Protein AF-A0A9N9H7X8-F1 (afdb_monomer)

Secondary structure (DSSP, 8-state):
------------------------PPPHHHHHHHHHS-HHHHHHHHHHHHHTS----HHHHHHHHHHHHHHHHHHHHHHHHHTEEEEEEEEE-BSGGGGTHHHHHHHHHHHHHHHHHH-TTSEEEEEEEEE-BGGGGGGSEEEEEEES-HHHHHHHHHH---B--SS--B-HHHHHHHHHHTS---SSEEEEEE-

Mean predicted aligned error: 14.36 Å

Radius of gyration: 27.57 Å; Cα contacts (8 Å, |Δi|>4): 216; chains: 1; bounding box: 68×61×71 Å

Sequence (195 aa):
MSKDSDIETKTSVSTNSSTTFTAVSLPSSLESELAKLDFDERLNRYVKELGESYPSDTVSNTKATTLRKNAIDAVLSNIKQSMMIDLCFVLDCTGSMKSHIAAAKDSILQVAKHIQQTNPGFNTQFGFCGYRDFCNGDQRLQLFDFSNSYKKFTEYVSAVQSISNKDGAEDVFGGLNAAVNEMSWRNGTRIILHI

Organism: NCBI:txid144538

pLDDT: mean 76.24, std 23.93, range [26.47, 98.69]

InterPro domains:
  IPR002035 von Willebrand factor, type A [PF00092] (86-187)
  IPR036465 von Willebrand factor A-like domain superfamily [G3DSA:3.40.50.410] (82-195)
  IPR036465 von Willebrand factor A-like domain superfamily [SSF53300] (83-190)
  IPR052969 Threonine-specific kinase-like protein [PTHR47763] (60-195)

Foldseek 3Di:
DDDDDDDDDDDDDDDPDDDDDDDPDFDVVVVVVVVVPPVVVVVVVVVVVVVVDDDDDPVVVVVVVVVVVVVVVVVVVQVLQQLAEEEEEEEEQAPVCQVPLVVVLVVVLVVVVCCVVVCVRGNYWYWYWYAFFPVPVPNRIDIDATDSPSVVVNVVSNPRHRDYDPDGDTPSVVRVCCVPPVHDDDRYHYYYDYD

Solvent-accessible surface area (backbone atoms only — not comparable to full-atom values): 11540 Å² total; per-residue (Å²): 135,84,89,82,93,88,87,84,80,93,79,89,80,87,78,87,78,82,80,80,77,78,80,78,76,72,37,70,70,56,48,51,52,57,62,66,45,53,56,64,60,54,47,48,47,52,52,50,70,56,56,81,77,66,81,97,53,82,70,62,50,57,56,54,50,50,53,51,50,52,52,50,53,51,53,52,50,52,52,57,32,60,34,28,34,41,42,32,41,35,34,65,28,28,41,85,35,54,88,46,46,65,60,51,47,52,49,53,51,51,50,54,50,48,50,57,68,76,38,75,66,43,57,53,24,44,28,38,25,33,18,20,29,70,86,45,63,85,68,19,56,45,79,42,65,63,36,70,47,64,65,62,50,52,58,52,55,69,71,64,69,52,50,70,73,77,98,61,64,67,29,62,66,59,29,53,49,42,57,68,72,71,40,78,76,74,86,47,39,78,46,79,48,81,86

Nearest PDB structures (foldseek):
  3ze2-assembly2_D  TM=8.440E-01  e=5.502E-04  Homo sapiens
  1tye-assembly2_D  TM=8.201E-01  e=7.104E-04  Homo sapiens
  7nxd-assembly1_B  TM=7.375E-01  e=1.434E-03  Homo sapiens
  6m3y-assembly1_A  TM=6.430E-01  e=6.664E-04  Lacticaseibacillus rhamnosus
  6ylh-assembly1_v  TM=3.373E-01  e=1.250E+00  Saccharomyces cerevisiae

Structure (mmCIF, N/CA/C/O backbone):
data_AF-A0A9N9H7X8-F1
#
_entry.id   AF-A0A9N9H7X8-F1
#
loop_
_atom_site.group_PDB
_atom_site.id
_atom_site.type_symbol
_atom_site.label_atom_id
_atom_site.label_alt_id
_atom_site.label_comp_id
_atom_site.label_asym_id
_atom_site.label_entity_id
_atom_site.label_seq_id
_atom_site.pdbx_PDB_ins_code
_atom_site.Cartn_x
_atom_site.Cartn_y
_atom_site.Cartn_z
_atom_site.occupancy
_atom_site.B_iso_or_equiv
_atom_site.auth_seq_id
_atom_site.auth_comp_id
_atom_site.auth_asym_id
_atom_site.auth_atom_id
_atom_site.pdbx_PDB_model_num
ATOM 1 N N . MET A 1 1 ? 38.429 46.418 43.952 1.00 36.81 1 MET A N 1
ATOM 2 C CA . MET A 1 1 ? 37.442 47.512 43.859 1.00 36.81 1 MET A CA 1
ATOM 3 C C . MET A 1 1 ? 36.338 47.060 42.918 1.00 36.81 1 MET A C 1
ATOM 5 O O . MET A 1 1 ? 36.652 46.822 41.766 1.00 36.81 1 MET A O 1
ATOM 9 N N . SER A 1 2 ? 35.136 46.896 43.492 1.00 35.78 2 SER A N 1
ATOM 10 C CA . SER A 1 2 ? 33.766 46.951 42.927 1.00 35.78 2 SER A CA 1
ATOM 11 C C . SER A 1 2 ? 33.417 46.105 41.685 1.00 35.78 2 SER A C 1
ATOM 13 O O . SER A 1 2 ? 34.031 46.299 40.647 1.00 35.78 2 SER A O 1
ATOM 15 N N . LYS A 1 3 ? 32.550 45.076 41.813 1.00 31.58 3 LYS A N 1
ATOM 16 C CA . LYS A 1 3 ? 31.044 45.052 41.789 1.00 31.58 3 LYS A CA 1
ATOM 17 C C . LYS A 1 3 ? 30.580 44.720 40.351 1.00 31.58 3 LYS A C 1
ATOM 19 O O . LYS A 1 3 ? 31.226 45.204 39.436 1.00 31.58 3 LYS A O 1
ATOM 24 N N . ASP A 1 4 ? 29.633 43.837 40.027 1.00 34.81 4 ASP A N 1
ATOM 25 C CA . ASP A 1 4 ? 28.359 43.347 40.600 1.00 34.81 4 ASP A CA 1
ATOM 26 C C . ASP A 1 4 ? 28.215 41.837 40.224 1.00 34.81 4 ASP A C 1
ATOM 28 O O . ASP A 1 4 ? 28.774 41.423 39.214 1.00 34.81 4 ASP A O 1
ATOM 32 N N . SER A 1 5 ? 27.740 40.861 41.013 1.00 33.66 5 SER A N 1
ATOM 33 C CA . SER A 1 5 ? 26.424 40.568 41.619 1.00 33.66 5 SER A CA 1
ATOM 34 C C . SER A 1 5 ? 25.227 40.571 40.662 1.00 33.66 5 SER A C 1
ATOM 36 O O . SER A 1 5 ? 24.549 41.585 40.573 1.00 33.66 5 SER A O 1
ATOM 38 N N . ASP A 1 6 ? 24.904 39.405 40.087 1.00 33.47 6 ASP A N 1
ATOM 39 C CA . ASP A 1 6 ? 23.564 39.108 39.570 1.00 33.47 6 ASP A CA 1
ATOM 40 C C . ASP A 1 6 ? 23.000 37.834 40.215 1.00 33.47 6 ASP A C 1
ATOM 42 O O . ASP A 1 6 ? 23.579 36.746 40.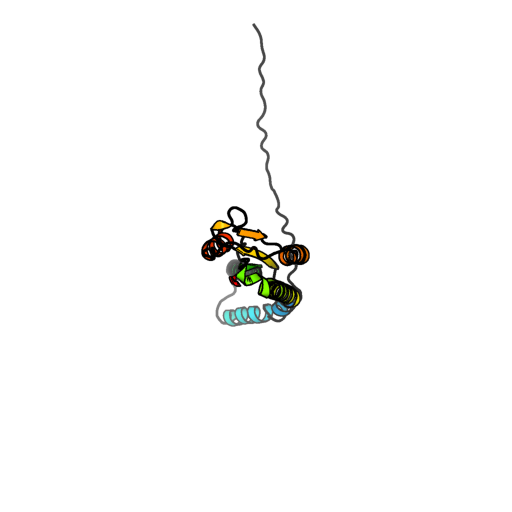184 1.00 33.47 6 ASP A O 1
ATOM 46 N N . ILE A 1 7 ? 21.861 38.049 40.867 1.00 33.22 7 ILE A N 1
ATOM 47 C CA . ILE A 1 7 ? 20.958 37.099 41.504 1.00 33.22 7 ILE A CA 1
ATOM 48 C C . ILE A 1 7 ? 19.779 36.970 40.543 1.00 33.22 7 ILE A C 1
ATOM 50 O O . ILE A 1 7 ? 19.084 37.959 40.339 1.00 33.22 7 ILE A O 1
ATOM 54 N N . GLU A 1 8 ? 19.490 35.776 40.023 1.00 30.72 8 GLU A N 1
ATOM 55 C CA . GLU A 1 8 ? 18.217 35.523 39.334 1.00 30.72 8 GLU A CA 1
ATOM 56 C C . GLU A 1 8 ? 17.564 34.205 39.789 1.00 30.72 8 GLU A C 1
ATOM 58 O O . GLU A 1 8 ? 17.876 33.095 39.369 1.00 30.72 8 GLU A O 1
ATOM 63 N N . THR A 1 9 ? 16.689 34.386 40.777 1.00 29.56 9 THR A N 1
ATOM 64 C CA . THR A 1 9 ? 15.311 33.882 40.889 1.00 29.56 9 THR A CA 1
ATOM 65 C C . THR A 1 9 ? 14.936 32.513 40.297 1.00 29.56 9 THR A C 1
ATOM 67 O O . THR A 1 9 ? 14.677 32.344 39.108 1.00 29.56 9 THR A O 1
ATOM 70 N N . LYS A 1 10 ? 14.702 31.561 41.216 1.00 30.34 10 LYS A N 1
ATOM 71 C CA . LYS A 1 10 ? 13.810 30.403 41.042 1.00 30.34 10 LYS A CA 1
ATOM 72 C C . LYS A 1 10 ? 12.438 30.854 40.529 1.00 30.34 10 LYS A C 1
ATOM 74 O O . LYS A 1 10 ? 11.744 31.583 41.232 1.00 30.34 10 LYS A O 1
ATOM 79 N N . THR A 1 11 ? 12.009 30.314 39.391 1.00 27.88 11 THR A N 1
ATOM 80 C CA . THR A 1 11 ? 10.602 30.346 38.967 1.00 27.88 11 THR A CA 1
ATOM 81 C C . THR A 1 11 ? 10.104 28.914 38.803 1.00 27.88 11 THR A C 1
ATOM 83 O O . THR A 1 11 ? 10.5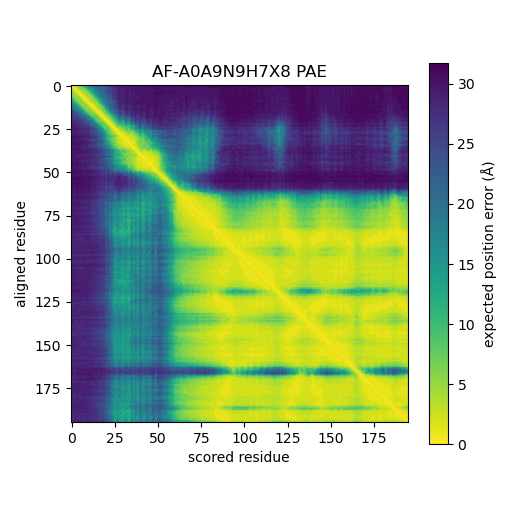15 28.187 37.903 1.00 27.88 11 THR A O 1
ATOM 86 N N . SER A 1 12 ? 9.246 28.491 39.728 1.00 28.55 12 SER A N 1
ATOM 87 C CA . SER A 1 12 ? 8.454 27.269 39.660 1.00 28.55 12 SER A CA 1
ATOM 88 C C . SER A 1 12 ? 7.306 27.463 38.670 1.00 28.55 12 SER A C 1
ATOM 90 O O . SER A 1 12 ? 6.411 28.270 38.907 1.00 28.55 12 SER A O 1
ATOM 92 N N . VAL A 1 13 ? 7.301 26.700 37.575 1.00 28.61 13 VAL A N 1
ATOM 93 C CA . VAL A 1 13 ? 6.167 26.649 36.642 1.00 28.61 13 VAL A CA 1
ATOM 94 C C . VAL A 1 13 ? 5.457 25.308 36.794 1.00 28.61 13 VA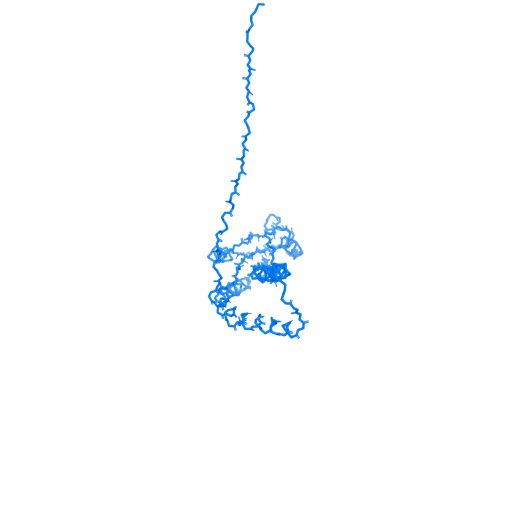L A C 1
ATOM 96 O O . VAL A 1 13 ? 5.917 24.266 36.333 1.00 28.61 13 VAL A O 1
ATOM 99 N N . SER A 1 14 ? 4.319 25.367 37.480 1.00 28.41 14 SER A N 1
ATOM 100 C CA . SER A 1 14 ? 3.251 24.371 37.436 1.00 28.41 14 SER A CA 1
ATOM 101 C C . SER A 1 14 ? 2.695 24.298 36.011 1.00 28.41 14 SER A C 1
ATOM 103 O O . SER A 1 14 ? 2.201 25.298 35.492 1.00 28.41 14 SER A O 1
ATOM 105 N N . THR A 1 15 ? 2.769 23.130 35.374 1.00 27.70 15 THR A N 1
ATOM 106 C CA . THR A 1 15 ? 2.075 22.847 34.110 1.00 27.70 15 THR A CA 1
ATOM 107 C C . THR A 1 15 ? 1.031 21.755 34.336 1.00 27.70 15 THR A C 1
ATOM 109 O O . THR A 1 15 ? 1.273 20.570 34.136 1.00 27.70 15 THR A O 1
ATOM 112 N N . ASN A 1 16 ? -0.170 22.171 34.741 1.00 32.09 16 ASN A N 1
ATOM 113 C CA . ASN A 1 16 ? -1.380 21.379 34.533 1.00 32.09 16 ASN A CA 1
ATOM 114 C C . ASN A 1 16 ? -1.798 21.531 33.064 1.00 32.09 16 ASN A C 1
ATOM 116 O O . ASN A 1 16 ? -2.430 22.521 32.700 1.00 32.09 16 ASN A O 1
ATOM 120 N N . SER A 1 17 ? -1.442 20.562 32.220 1.00 28.94 17 SER A N 1
ATOM 121 C CA . SER A 1 17 ? -1.997 20.439 30.869 1.00 28.94 17 SER A CA 1
ATOM 122 C C . SER A 1 17 ? -3.174 19.467 30.894 1.00 28.94 17 SER A C 1
ATOM 124 O O . SER A 1 17 ? -3.017 18.246 30.824 1.00 28.94 17 SER A O 1
ATOM 126 N N . SER A 1 18 ? -4.374 20.026 31.039 1.00 28.14 18 SER A N 1
ATOM 127 C CA . SER A 1 18 ? -5.635 19.324 30.820 1.00 28.14 18 SER A CA 1
ATOM 128 C C . SER A 1 18 ? -5.713 18.891 29.357 1.00 28.14 18 SER A C 1
ATOM 130 O O . SER A 1 18 ? -5.923 19.714 28.469 1.00 28.14 18 SER A O 1
ATOM 132 N N . THR A 1 19 ? -5.532 17.597 29.097 1.00 27.95 19 THR A N 1
ATOM 133 C CA . THR A 1 19 ? -5.685 17.032 27.752 1.00 27.95 19 THR A CA 1
ATOM 134 C C . THR A 1 19 ? -7.174 16.853 27.464 1.00 27.95 19 THR A C 1
ATOM 136 O O . THR A 1 19 ? -7.813 15.921 27.950 1.00 27.95 19 THR A O 1
ATOM 139 N N . THR A 1 20 ? -7.749 17.775 26.698 1.00 26.47 20 THR A N 1
ATOM 140 C CA . THR A 1 20 ? -9.074 17.638 26.094 1.00 26.47 20 THR A CA 1
ATOM 141 C C . THR A 1 20 ? -9.009 16.590 24.985 1.00 26.47 20 THR A C 1
ATOM 143 O O . THR A 1 20 ? -8.506 16.844 23.895 1.00 26.47 20 THR A O 1
ATOM 146 N N . PHE A 1 21 ? -9.522 15.390 25.261 1.00 31.09 21 PHE A N 1
ATOM 147 C CA . PHE A 1 21 ? -9.755 14.381 24.232 1.00 31.09 21 PHE A CA 1
ATOM 148 C C . PHE A 1 21 ? -10.995 14.771 23.426 1.00 31.09 21 PHE A C 1
ATOM 150 O O . PHE A 1 21 ? -12.124 14.687 23.909 1.00 31.09 21 PHE A O 1
ATOM 157 N N . THR A 1 22 ? -10.787 15.208 22.188 1.00 28.22 22 THR A N 1
ATOM 158 C CA . THR A 1 22 ? -11.842 15.316 21.182 1.00 28.22 22 THR A CA 1
ATOM 159 C C . THR A 1 22 ? -12.438 13.928 20.958 1.00 28.22 22 THR A C 1
ATOM 161 O O . THR A 1 22 ? -11.750 13.001 20.529 1.00 28.22 22 THR A O 1
ATOM 164 N N . ALA A 1 23 ? -13.721 13.772 21.284 1.00 36.62 23 ALA A N 1
ATOM 165 C CA . ALA A 1 23 ? -14.470 12.553 21.029 1.00 36.62 23 ALA A CA 1
ATOM 166 C C . ALA A 1 23 ? -14.535 12.311 19.513 1.00 36.62 23 ALA A C 1
ATOM 168 O O . ALA A 1 23 ? -15.251 13.003 18.792 1.00 36.62 23 ALA A O 1
ATOM 169 N N . VAL A 1 24 ? -13.762 11.345 19.018 1.00 41.69 24 VAL A N 1
ATOM 170 C CA . VAL A 1 24 ? -13.942 10.809 17.666 1.00 41.69 24 VAL A CA 1
ATOM 171 C C . VAL A 1 24 ? -15.275 10.063 17.670 1.00 41.69 24 VAL A C 1
ATOM 173 O O . VAL A 1 24 ? -15.420 9.070 18.388 1.00 41.69 24 VAL A O 1
ATOM 176 N N . SER A 1 25 ? -16.252 10.589 16.930 1.00 44.03 25 SER A N 1
ATOM 177 C CA . SER A 1 25 ? -17.590 10.010 16.797 1.00 44.03 25 SER A CA 1
ATOM 178 C C . SER A 1 25 ? -17.489 8.604 16.220 1.00 44.03 25 SER A C 1
ATOM 180 O O . SER A 1 25 ? -16.783 8.387 15.229 1.00 44.03 25 SER A O 1
ATOM 182 N N . LEU A 1 26 ? -18.181 7.655 16.843 1.00 47.50 26 LEU A N 1
ATOM 183 C CA . LEU A 1 26 ? -18.264 6.305 16.319 1.00 47.50 26 LEU A CA 1
ATOM 184 C C . LEU A 1 26 ? -19.025 6.333 14.976 1.00 47.50 26 LEU A C 1
ATOM 186 O O . LEU A 1 26 ? -19.866 7.201 14.744 1.00 47.50 26 LEU A O 1
ATOM 190 N N . PRO A 1 27 ? -18.723 5.414 14.051 1.00 55.47 27 PRO A N 1
ATOM 191 C CA . PRO A 1 27 ? -19.445 5.305 12.788 1.00 55.47 27 PRO A CA 1
ATOM 192 C C . PRO A 1 27 ? -20.910 4.965 13.067 1.00 55.47 27 PRO A C 1
ATOM 194 O O . PRO A 1 27 ? -21.176 4.047 13.837 1.00 55.47 27 PRO A O 1
ATOM 197 N N . SER A 1 28 ? -21.862 5.638 12.420 1.00 50.50 28 SER A N 1
ATOM 198 C CA . SER A 1 28 ? -23.301 5.465 12.686 1.00 50.50 28 SER A CA 1
ATOM 199 C C . SER A 1 28 ? -23.796 4.019 12.539 1.00 50.50 28 SER A C 1
ATOM 201 O O . SER A 1 28 ? -24.713 3.604 13.244 1.00 50.50 28 SER A O 1
ATOM 203 N N . SER A 1 29 ? -23.172 3.215 11.670 1.00 48.38 29 SER A N 1
ATOM 204 C CA . SER A 1 29 ? -23.466 1.781 11.541 1.00 48.38 29 SER A CA 1
ATOM 205 C C . SER A 1 29 ? -23.066 0.990 12.789 1.00 48.38 29 SER A C 1
ATOM 207 O O . SER A 1 29 ? -23.840 0.160 13.259 1.00 48.38 29 SER A O 1
ATOM 209 N N . LEU A 1 30 ? -21.907 1.300 13.367 1.00 53.59 30 LEU A N 1
ATOM 210 C CA . LEU A 1 30 ? -21.394 0.705 14.598 1.00 53.59 30 LEU A CA 1
ATOM 211 C C . LEU A 1 30 ? -22.086 1.254 15.835 1.00 53.59 30 LEU A C 1
ATOM 213 O O . LEU A 1 30 ? -22.335 0.487 16.752 1.00 53.59 30 LEU A O 1
ATOM 217 N N . GLU A 1 31 ? -22.454 2.535 15.857 1.00 54.94 31 GLU A N 1
ATOM 218 C CA . GLU A 1 31 ? -23.357 3.064 16.880 1.00 54.94 31 GLU A CA 1
ATOM 219 C C . GLU A 1 31 ? -24.697 2.339 16.824 1.00 54.94 31 GLU A C 1
ATOM 221 O O . GLU A 1 31 ? -25.208 1.954 17.864 1.00 54.94 31 GLU A O 1
ATOM 226 N N . SER A 1 32 ? -25.232 2.060 15.631 1.00 51.53 32 SER A N 1
ATOM 227 C CA . SER A 1 32 ? -26.473 1.296 15.498 1.00 51.53 32 SER A CA 1
ATOM 228 C C . SER A 1 32 ? -26.322 -0.160 15.942 1.00 51.53 32 SER A C 1
ATOM 230 O O . SER A 1 32 ? -27.252 -0.704 16.520 1.00 51.53 32 SER A O 1
ATOM 232 N N . GLU A 1 33 ? -25.178 -0.809 15.708 1.00 54.47 33 GLU A N 1
ATOM 233 C CA . GLU A 1 33 ? -24.924 -2.182 16.169 1.00 54.47 33 GLU A CA 1
ATOM 234 C C . GLU A 1 33 ? -24.626 -2.251 17.669 1.00 54.47 33 GLU A C 1
ATOM 236 O O . GLU A 1 33 ? -25.143 -3.131 18.351 1.00 54.47 33 GLU A O 1
ATOM 241 N N . LEU A 1 34 ? -23.873 -1.291 18.206 1.00 53.56 34 LEU A N 1
ATOM 242 C CA . LEU A 1 34 ? -23.625 -1.131 19.639 1.00 53.56 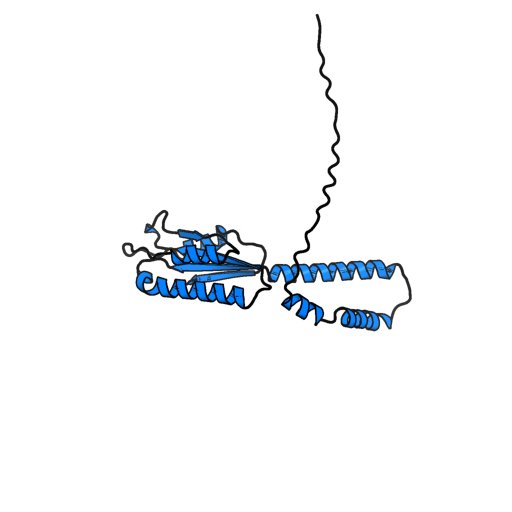34 LEU A CA 1
ATOM 243 C C . LEU A 1 34 ? -24.884 -0.700 20.397 1.00 53.56 34 LEU A C 1
ATOM 245 O O . LEU A 1 34 ? -25.038 -1.095 21.542 1.00 53.56 34 LEU A O 1
ATOM 249 N N . ALA A 1 35 ? -25.789 0.059 19.774 1.00 53.50 35 ALA A N 1
ATOM 250 C CA . ALA A 1 35 ? -27.089 0.420 20.341 1.00 53.50 35 ALA A CA 1
ATOM 251 C C . ALA A 1 35 ? -28.124 -0.709 20.210 1.00 53.50 35 ALA A C 1
ATOM 253 O O . ALA A 1 35 ? -29.048 -0.785 21.012 1.00 53.50 35 ALA A O 1
ATOM 254 N N . LYS A 1 36 ? -27.983 -1.595 19.211 1.00 52.41 36 LYS A N 1
ATOM 255 C CA . LYS A 1 36 ? -28.758 -2.849 19.104 1.00 52.41 36 LYS A CA 1
ATOM 256 C C . LYS A 1 36 ? -28.313 -3.888 20.126 1.00 52.41 36 LYS A C 1
ATOM 258 O O . LYS A 1 36 ? -29.089 -4.776 20.474 1.00 52.41 36 LYS A O 1
ATOM 263 N N . LEU A 1 37 ? -27.065 -3.815 20.579 1.00 52.47 37 LEU A N 1
ATOM 264 C CA . LEU A 1 37 ? -26.633 -4.517 21.772 1.00 52.47 37 LEU A CA 1
ATOM 265 C C . LEU A 1 37 ? -27.263 -3.782 22.951 1.00 52.47 37 LEU A C 1
ATOM 267 O O . LEU A 1 37 ? -26.769 -2.745 23.377 1.00 52.47 37 LEU A O 1
ATOM 271 N N . ASP A 1 38 ? -28.379 -4.306 23.455 1.00 55.38 38 ASP A N 1
ATOM 272 C CA . ASP A 1 38 ? -29.018 -3.784 24.660 1.00 55.38 38 ASP A CA 1
ATOM 273 C C . ASP A 1 38 ? -28.131 -4.090 25.877 1.00 55.38 38 ASP A C 1
ATOM 275 O O . ASP A 1 38 ? -28.307 -5.060 26.622 1.00 55.38 38 ASP A O 1
ATOM 279 N N . PHE A 1 39 ? -27.063 -3.303 25.999 1.00 53.97 39 PHE A N 1
ATOM 280 C CA . PHE A 1 39 ? -26.090 -3.410 27.068 1.00 53.97 39 PHE A CA 1
ATOM 281 C C . PHE A 1 39 ? -26.749 -3.116 28.407 1.00 53.97 39 PHE A C 1
ATOM 283 O O . PHE A 1 39 ? -26.372 -3.755 29.383 1.00 53.97 39 PHE A O 1
ATOM 290 N N . ASP A 1 40 ? -27.752 -2.237 28.449 1.00 47.59 40 ASP A N 1
ATOM 291 C CA . ASP A 1 40 ? -28.489 -1.908 29.663 1.00 47.59 40 ASP A CA 1
ATOM 292 C C . ASP A 1 40 ? -29.382 -3.072 30.104 1.00 47.59 40 ASP A C 1
ATOM 294 O O . ASP A 1 40 ? -29.364 -3.433 31.279 1.00 47.59 40 ASP A O 1
ATOM 298 N N . GLU A 1 41 ? -30.097 -3.746 29.199 1.00 56.69 41 GLU A N 1
ATOM 299 C CA . GLU A 1 41 ? -30.866 -4.951 29.535 1.00 56.69 41 GLU A CA 1
ATOM 300 C C . GLU A 1 41 ? -29.948 -6.111 29.922 1.00 56.69 41 GLU A C 1
ATOM 302 O O . GLU A 1 41 ? -30.204 -6.800 30.910 1.00 56.69 41 GLU A O 1
ATOM 307 N N . ARG A 1 42 ? -28.838 -6.314 29.204 1.00 54.47 42 ARG A N 1
ATOM 308 C CA . ARG A 1 42 ? -27.873 -7.373 29.525 1.00 54.47 42 ARG A CA 1
ATOM 309 C C . ARG A 1 42 ? -27.168 -7.106 30.855 1.00 54.47 42 ARG A C 1
ATOM 311 O O . ARG A 1 42 ? -26.961 -8.039 31.628 1.00 54.47 42 ARG A O 1
ATOM 318 N N . LEU A 1 43 ? -26.854 -5.848 31.160 1.00 49.25 43 LEU A N 1
ATOM 319 C CA . LEU A 1 43 ? -26.289 -5.428 32.439 1.00 49.25 43 LEU A CA 1
ATOM 320 C C . LEU A 1 43 ? -27.320 -5.549 33.564 1.00 49.25 43 LEU A C 1
ATOM 322 O O . LEU A 1 43 ? -26.988 -6.084 34.617 1.00 49.25 43 LEU A O 1
ATOM 326 N N . ASN A 1 44 ? -28.571 -5.149 33.334 1.00 51.31 44 ASN A N 1
ATOM 327 C CA . ASN A 1 44 ? -29.671 -5.338 34.280 1.00 51.31 44 ASN A CA 1
ATOM 328 C C . ASN A 1 44 ? -29.947 -6.820 34.537 1.00 51.31 44 ASN A C 1
ATOM 330 O O . ASN A 1 44 ? -30.234 -7.197 35.669 1.00 51.31 44 ASN A O 1
ATOM 334 N N . ARG A 1 45 ? -29.797 -7.678 33.523 1.00 63.66 45 ARG A N 1
ATOM 335 C CA . ARG A 1 45 ? -29.885 -9.134 33.661 1.00 63.66 45 ARG A CA 1
ATOM 336 C C . ARG A 1 45 ? -28.754 -9.674 34.530 1.00 63.66 45 ARG A C 1
ATOM 338 O O . ARG A 1 45 ? -29.046 -10.377 35.485 1.00 63.66 45 ARG A O 1
ATOM 345 N N . TYR A 1 46 ? -27.506 -9.255 34.305 1.00 55.62 46 TYR A N 1
ATOM 346 C CA . TYR A 1 46 ? -26.383 -9.610 35.185 1.00 55.62 46 TYR A CA 1
ATOM 347 C C . TYR A 1 46 ? -26.561 -9.089 36.616 1.00 55.62 46 TYR A C 1
ATOM 349 O O . TYR A 1 46 ? -26.251 -9.792 37.571 1.00 55.62 46 TYR A O 1
ATOM 357 N N . VAL A 1 47 ? -27.064 -7.866 36.794 1.00 55.59 47 VAL A N 1
ATOM 358 C CA . VAL A 1 47 ? -27.346 -7.284 38.117 1.00 55.59 47 VAL A CA 1
ATOM 359 C C . VAL A 1 47 ? -28.476 -8.038 38.817 1.00 55.59 47 VAL A C 1
ATOM 361 O O . VAL A 1 47 ? -28.404 -8.242 40.024 1.00 55.59 47 VAL A O 1
ATOM 364 N N . LYS A 1 48 ? -29.485 -8.497 38.072 1.00 60.34 48 LYS A N 1
ATOM 365 C CA . LYS A 1 48 ? -30.598 -9.301 38.584 1.00 60.34 48 LYS A CA 1
ATOM 366 C C . LYS A 1 48 ? -30.164 -10.727 38.937 1.00 60.34 48 LYS A C 1
ATOM 368 O O . LYS A 1 48 ? -30.504 -11.195 40.014 1.00 60.34 48 LYS A O 1
ATOM 373 N N . GLU A 1 49 ? -29.359 -11.366 38.088 1.00 60.38 49 GLU A N 1
ATOM 374 C CA . GLU A 1 49 ? -28.747 -12.683 38.332 1.00 60.38 49 GLU A CA 1
ATOM 375 C C . GLU A 1 49 ? -27.782 -12.655 39.531 1.00 60.38 49 GLU A C 1
ATOM 377 O O . GLU A 1 49 ? -27.703 -13.617 40.286 1.00 60.38 49 GLU A O 1
ATOM 382 N N . LEU A 1 50 ? -27.089 -11.533 39.763 1.00 52.41 50 LEU A N 1
ATOM 383 C CA . LEU A 1 50 ? -26.263 -11.307 40.960 1.00 52.41 50 LEU A CA 1
ATOM 384 C C . LEU A 1 50 ? -27.079 -10.870 42.193 1.00 52.41 50 LEU A C 1
ATOM 386 O O . LEU A 1 50 ? -26.594 -10.967 43.320 1.00 52.41 50 LEU A O 1
ATOM 390 N N . GLY A 1 51 ? -28.296 -10.360 41.986 1.00 46.53 51 GLY A N 1
ATOM 391 C CA . GLY A 1 51 ? -29.178 -9.813 43.017 1.00 46.53 51 GLY A CA 1
ATOM 392 C C . GLY A 1 51 ? -29.925 -10.867 43.834 1.00 46.53 51 GLY A C 1
ATOM 393 O O . GLY A 1 51 ? -30.440 -10.542 44.900 1.00 46.53 51 GLY A O 1
ATOM 394 N N . GLU A 1 52 ? -29.951 -12.127 43.393 1.00 48.78 52 GLU A N 1
ATOM 395 C CA . GLU A 1 52 ? -30.569 -13.215 44.161 1.00 48.78 52 GLU A CA 1
ATOM 396 C C . GLU A 1 52 ? -29.703 -13.704 45.340 1.00 48.78 52 GLU A C 1
ATOM 398 O O . GLU A 1 52 ? -30.196 -14.493 46.144 1.00 48.78 52 GLU A O 1
ATOM 403 N N . SER A 1 53 ? -28.452 -13.230 45.517 1.00 44.53 53 SER A N 1
ATOM 404 C CA . SER A 1 53 ? -27.565 -13.808 46.543 1.00 44.53 53 SER A CA 1
ATOM 405 C C . SER A 1 53 ? -26.767 -12.887 47.482 1.00 44.53 53 SER A C 1
ATOM 407 O O . SER A 1 53 ? -26.063 -13.457 48.313 1.00 44.53 53 SER A O 1
ATOM 409 N N . TYR A 1 54 ? -26.827 -11.540 47.457 1.00 38.38 54 TYR A N 1
ATOM 410 C CA . TYR A 1 54 ? -26.041 -10.740 48.432 1.00 38.38 54 TYR A CA 1
ATOM 411 C C . TYR A 1 54 ? -26.683 -9.434 48.954 1.00 38.38 54 TYR A C 1
ATOM 413 O O . TYR A 1 54 ? -27.374 -8.748 48.202 1.00 38.38 54 TYR A O 1
ATOM 421 N N . PRO A 1 55 ? -26.444 -9.064 50.238 1.00 43.81 55 PRO A N 1
ATOM 422 C CA . PRO A 1 55 ? -27.133 -7.972 50.927 1.00 43.81 55 PRO A CA 1
ATOM 423 C C . PRO A 1 55 ? -26.615 -6.573 50.556 1.00 43.81 55 PRO A C 1
ATOM 425 O O . PRO A 1 55 ? -25.492 -6.386 50.091 1.00 43.81 55 PRO A O 1
ATOM 428 N N . SER A 1 56 ? -27.471 -5.586 50.824 1.00 49.28 56 SER A N 1
ATOM 429 C CA . SER A 1 56 ? -27.311 -4.146 50.600 1.00 49.28 56 SER A CA 1
ATOM 430 C C . SER A 1 56 ? -26.119 -3.519 51.347 1.00 49.28 56 SER A C 1
ATOM 432 O O . SER A 1 56 ? -26.301 -3.025 52.454 1.00 49.28 56 SER A O 1
ATOM 434 N N . ASP A 1 57 ? -24.947 -3.422 50.709 1.00 47.81 57 ASP A N 1
ATOM 435 C CA . ASP A 1 57 ? -23.846 -2.552 51.158 1.00 47.81 57 ASP A CA 1
ATOM 436 C C . ASP A 1 57 ? -23.377 -1.610 50.033 1.00 47.81 57 ASP A C 1
ATOM 438 O O . ASP A 1 57 ? -22.707 -1.988 49.066 1.00 47.81 57 ASP A O 1
ATOM 442 N N . THR A 1 58 ? -23.711 -0.329 50.182 1.00 51.44 58 THR A N 1
ATOM 443 C CA . THR A 1 58 ? -23.503 0.774 49.225 1.00 51.44 58 THR A CA 1
ATOM 444 C C . THR A 1 58 ? -22.032 1.081 48.897 1.00 51.44 58 THR A C 1
ATOM 446 O O . THR A 1 58 ? -21.766 1.749 47.902 1.00 51.44 58 THR A O 1
ATOM 449 N N . VAL A 1 59 ? -21.061 0.558 49.657 1.00 47.62 59 VAL A N 1
ATOM 450 C CA . VAL A 1 59 ? -19.610 0.781 49.449 1.00 47.62 59 VAL A CA 1
ATOM 451 C C . VAL A 1 59 ? -18.962 -0.288 48.553 1.00 47.62 59 VAL A C 1
ATOM 453 O O . VAL A 1 59 ? -18.043 0.014 47.786 1.00 47.62 59 VAL A O 1
ATOM 456 N N . SER A 1 60 ? -19.466 -1.528 48.576 1.00 49.78 60 SER A N 1
ATOM 457 C CA . SER A 1 60 ? -19.030 -2.593 47.651 1.00 49.78 60 SER A CA 1
ATOM 458 C C . SER A 1 60 ? -19.481 -2.319 46.216 1.00 49.78 60 SER A C 1
ATOM 460 O O . SER A 1 60 ? -18.803 -2.701 45.258 1.00 49.78 60 SER A O 1
ATOM 462 N N . ASN A 1 61 ? -20.583 -1.582 46.066 1.00 57.84 61 ASN A N 1
ATOM 463 C CA . ASN A 1 61 ? -21.161 -1.262 44.771 1.00 57.84 61 ASN A CA 1
ATOM 464 C C . ASN A 1 61 ? -20.256 -0.332 43.942 1.00 57.84 61 ASN A C 1
ATOM 466 O O . ASN A 1 61 ? -20.098 -0.562 42.750 1.00 57.84 61 ASN A O 1
ATOM 470 N N . THR A 1 62 ? -19.563 0.636 44.557 1.00 60.09 62 THR A N 1
ATOM 471 C CA . THR A 1 62 ? -18.679 1.594 43.854 1.00 60.09 62 THR A CA 1
ATOM 472 C C . THR A 1 62 ? -17.406 0.948 43.301 1.00 60.09 62 THR A C 1
ATOM 474 O O . THR A 1 62 ? -16.937 1.286 42.213 1.00 60.09 62 THR A O 1
ATOM 477 N N . LYS A 1 63 ? -16.832 -0.017 44.031 1.00 68.19 63 LYS A N 1
ATOM 478 C CA . LYS A 1 63 ? -15.672 -0.787 43.553 1.00 68.19 63 LYS A CA 1
ATOM 479 C C . LYS A 1 63 ? -16.077 -1.723 42.417 1.00 68.19 63 LYS A C 1
ATOM 481 O O . LYS A 1 63 ? -15.402 -1.768 41.393 1.00 68.19 63 LYS A O 1
ATOM 486 N N . ALA A 1 64 ? -17.204 -2.418 42.572 1.00 68.00 64 ALA A N 1
ATOM 487 C CA . ALA A 1 64 ? -17.727 -3.315 41.549 1.00 68.00 64 ALA A CA 1
ATOM 488 C C . ALA A 1 64 ? -18.131 -2.565 40.264 1.00 68.00 64 ALA A C 1
ATOM 490 O O . ALA A 1 64 ? -17.858 -3.046 39.166 1.00 68.00 64 ALA A O 1
ATOM 491 N N . THR A 1 65 ? -18.732 -1.374 40.360 1.00 70.88 65 THR A N 1
ATOM 492 C CA . THR A 1 65 ? -19.042 -0.536 39.187 1.00 70.88 65 THR A CA 1
ATOM 493 C C . THR A 1 65 ? -17.785 0.006 38.514 1.00 70.88 65 THR A C 1
ATOM 495 O O . THR A 1 65 ? -17.703 -0.034 37.289 1.00 70.88 65 THR A O 1
ATOM 498 N N . THR A 1 66 ? -16.774 0.423 39.283 1.00 73.31 66 THR A N 1
ATOM 499 C CA . THR A 1 66 ? -15.480 0.870 38.733 1.00 73.31 66 THR A CA 1
ATOM 500 C C . THR A 1 66 ? -14.781 -0.252 37.962 1.00 73.31 66 THR A C 1
ATOM 502 O O . THR A 1 66 ? -14.338 -0.045 36.836 1.00 73.31 66 THR A O 1
ATOM 505 N N . LEU A 1 67 ? -14.736 -1.467 38.521 1.00 71.38 67 LEU A N 1
ATOM 506 C CA . LEU A 1 67 ? -14.138 -2.627 37.852 1.00 71.38 67 LEU A CA 1
ATOM 507 C C . LEU A 1 67 ? -14.861 -2.973 36.543 1.00 71.38 67 LEU A C 1
ATOM 509 O O . LEU A 1 67 ? -14.205 -3.221 35.533 1.00 71.38 67 LEU A O 1
ATOM 513 N N . ARG A 1 68 ? -16.201 -2.937 36.533 1.00 73.00 68 ARG A N 1
ATOM 514 C CA . AR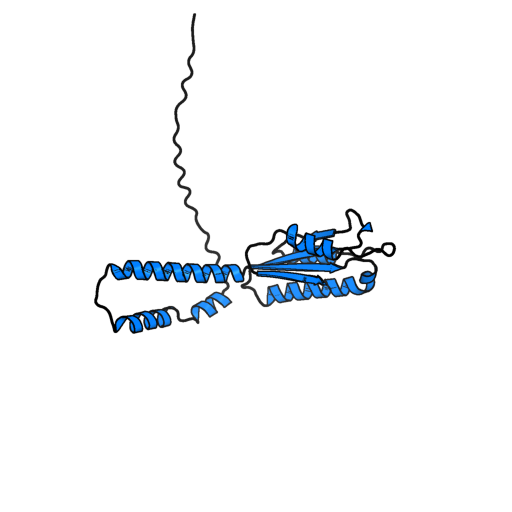G A 1 68 ? -16.995 -3.170 35.315 1.00 73.00 68 ARG A CA 1
ATOM 515 C C . ARG A 1 68 ? -16.761 -2.093 34.260 1.00 73.00 68 ARG A C 1
ATOM 517 O O . ARG A 1 68 ? -16.578 -2.435 33.097 1.00 73.00 68 ARG A O 1
ATOM 524 N N . LYS A 1 69 ? -16.719 -0.817 34.657 1.00 75.56 69 LYS A N 1
ATOM 525 C CA . LYS A 1 69 ? -16.415 0.298 33.750 1.00 75.56 69 LYS A CA 1
ATOM 526 C C . LYS A 1 69 ? -15.052 0.101 33.085 1.00 75.56 69 LYS A C 1
ATOM 528 O O . LYS A 1 69 ? -14.972 0.130 31.865 1.00 75.56 69 LYS A O 1
ATOM 533 N N . ASN A 1 70 ? -14.019 -0.203 33.871 1.00 72.88 70 ASN A N 1
ATOM 534 C CA . ASN A 1 70 ? -12.674 -0.447 33.349 1.00 72.88 70 ASN A CA 1
ATOM 535 C C . ASN A 1 70 ? -12.637 -1.635 32.374 1.00 72.88 70 ASN A C 1
ATOM 537 O O . ASN A 1 70 ? -11.952 -1.573 31.356 1.00 72.88 70 ASN A O 1
ATOM 541 N N . ALA A 1 71 ? -13.383 -2.707 32.662 1.00 73.06 71 ALA A N 1
ATOM 542 C CA . ALA A 1 71 ? -13.482 -3.857 31.767 1.00 73.06 71 ALA A CA 1
ATOM 543 C C . ALA A 1 71 ? -14.164 -3.497 30.435 1.00 73.06 71 ALA A C 1
ATOM 545 O O . ALA A 1 71 ? -13.683 -3.894 29.375 1.00 73.06 71 ALA A O 1
ATOM 546 N N . ILE A 1 72 ? -15.247 -2.715 30.475 1.00 80.50 72 ILE A N 1
ATOM 547 C CA . ILE A 1 72 ? -15.943 -2.229 29.273 1.00 80.50 72 ILE A CA 1
ATOM 548 C C . ILE A 1 72 ? -15.031 -1.305 28.460 1.00 80.50 72 ILE A C 1
ATOM 550 O O . ILE A 1 72 ? -14.897 -1.494 27.253 1.00 80.50 72 ILE A O 1
ATOM 554 N N . ASP A 1 73 ? -14.358 -0.355 29.111 1.00 76.81 73 ASP A N 1
ATOM 555 C CA . ASP A 1 73 ? -13.441 0.580 28.454 1.00 76.81 73 ASP A CA 1
ATOM 556 C C . ASP A 1 73 ? -12.289 -0.171 27.757 1.00 76.81 73 ASP A C 1
ATOM 558 O O . ASP A 1 73 ? -11.938 0.146 26.617 1.00 76.81 73 ASP A O 1
ATOM 562 N N . ALA A 1 74 ? -11.755 -1.224 28.387 1.00 76.62 74 ALA A N 1
ATOM 563 C CA . ALA A 1 74 ? -10.738 -2.088 27.789 1.00 76.62 74 ALA A CA 1
ATOM 564 C C . ALA A 1 74 ? -11.256 -2.830 26.543 1.00 76.62 74 ALA A C 1
ATOM 566 O O . ALA A 1 74 ? -10.584 -2.853 25.510 1.00 76.62 74 ALA A O 1
ATOM 567 N N . VAL A 1 75 ? -12.466 -3.396 26.604 1.00 81.00 75 VAL A N 1
ATOM 568 C CA . VAL A 1 75 ? -13.090 -4.073 25.454 1.00 81.00 75 VAL A CA 1
ATOM 569 C C . VAL A 1 75 ? -13.334 -3.091 24.307 1.00 81.00 75 VAL A C 1
ATOM 571 O O . VAL A 1 75 ? -12.974 -3.382 23.167 1.00 81.00 75 VAL A O 1
ATOM 574 N N . LEU A 1 76 ? -13.875 -1.904 24.592 1.00 82.81 76 LEU A N 1
ATOM 575 C CA . LEU A 1 76 ? -14.108 -0.867 23.584 1.00 82.81 76 LEU A CA 1
ATOM 576 C C . LEU A 1 76 ? -12.802 -0.378 22.947 1.00 82.81 76 LEU A C 1
ATOM 578 O O . LEU A 1 76 ? -12.763 -0.143 21.739 1.00 82.81 76 LEU A O 1
ATOM 582 N N . SER A 1 77 ? -11.730 -0.250 23.732 1.00 80.56 77 SER A N 1
ATOM 583 C CA . SER A 1 77 ? -10.400 0.091 23.218 1.00 80.56 77 SER A CA 1
ATOM 584 C C . SER A 1 77 ? -9.891 -0.964 22.234 1.00 80.56 77 SER A C 1
ATOM 586 O O . SER A 1 77 ? -9.445 -0.618 21.140 1.00 80.56 77 SER A O 1
ATOM 588 N N . ASN A 1 78 ? -10.019 -2.249 22.575 1.00 83.19 78 ASN A N 1
ATOM 589 C CA . ASN A 1 78 ? -9.601 -3.348 21.700 1.00 83.19 78 ASN A CA 1
ATOM 590 C C . ASN A 1 78 ? -10.407 -3.376 20.393 1.00 83.19 78 ASN A C 1
ATOM 592 O O . ASN A 1 78 ? -9.842 -3.556 19.315 1.00 83.19 78 ASN A O 1
ATOM 596 N N . ILE A 1 79 ? -11.717 -3.127 20.473 1.00 85.12 79 ILE A N 1
ATOM 597 C CA . ILE A 1 79 ? -12.589 -3.023 19.298 1.00 85.12 79 ILE A CA 1
ATOM 598 C C . ILE A 1 79 ? -12.131 -1.866 18.400 1.00 85.12 79 ILE A C 1
ATOM 600 O O . ILE A 1 79 ? -11.872 -2.081 17.216 1.00 85.12 79 ILE A O 1
ATOM 604 N N . LYS A 1 80 ? -11.940 -0.660 18.952 1.00 83.12 80 LYS A N 1
ATOM 605 C CA . LYS A 1 80 ? -11.447 0.502 18.187 1.00 83.12 80 LYS A CA 1
ATOM 606 C C . LYS A 1 80 ? -10.093 0.231 17.534 1.00 83.12 80 LYS A C 1
ATOM 608 O O . LYS A 1 80 ? -9.872 0.631 16.395 1.00 83.12 80 LYS A O 1
ATOM 613 N N . GLN A 1 81 ? -9.202 -0.468 18.233 1.00 86.00 81 GLN A N 1
ATOM 614 C CA . GLN A 1 81 ? -7.906 -0.856 17.695 1.00 86.00 81 GLN A CA 1
ATOM 615 C C . GLN A 1 81 ? -8.027 -1.839 16.524 1.00 86.00 81 GLN A C 1
ATOM 617 O O . GLN A 1 81 ? -7.354 -1.654 15.513 1.00 86.00 81 GLN A O 1
ATOM 622 N N . SER A 1 82 ? -8.916 -2.832 16.613 1.00 85.19 82 SER A N 1
ATOM 623 C CA . SER A 1 82 ? -9.156 -3.787 15.518 1.00 85.19 82 SER A CA 1
ATOM 624 C C . SER A 1 82 ? -9.724 -3.134 14.247 1.00 85.19 82 SER A C 1
ATOM 626 O O . SER A 1 82 ? -9.509 -3.635 13.145 1.00 85.19 82 SER A O 1
ATOM 628 N N . MET A 1 83 ? -10.390 -1.981 14.396 1.00 88.31 83 MET A N 1
ATOM 629 C CA . MET A 1 83 ? -10.955 -1.172 13.308 1.00 88.31 83 MET A CA 1
ATOM 630 C C . MET A 1 83 ? -9.939 -0.239 12.638 1.00 88.31 83 MET A C 1
ATOM 632 O O . MET A 1 83 ? -10.262 0.397 11.631 1.00 88.31 83 MET A O 1
ATOM 636 N N . MET A 1 84 ? -8.725 -0.122 13.183 1.00 92.62 84 MET A N 1
ATOM 637 C CA . MET A 1 84 ? -7.611 0.516 12.488 1.00 92.62 84 MET A CA 1
ATOM 638 C C . MET A 1 84 ? -6.986 -0.510 11.553 1.00 92.62 84 MET A C 1
ATOM 640 O O . MET A 1 84 ? -6.392 -1.484 12.012 1.00 92.62 84 MET A O 1
ATOM 644 N N . ILE A 1 85 ? -7.143 -0.289 10.252 1.00 94.75 85 ILE A N 1
ATOM 645 C CA . ILE A 1 85 ? -6.655 -1.198 9.219 1.00 94.75 85 ILE A CA 1
ATOM 646 C C . ILE A 1 85 ? -5.560 -0.491 8.437 1.00 94.75 85 ILE A C 1
ATOM 648 O O . ILE A 1 85 ? -5.768 0.606 7.923 1.00 94.75 85 ILE A O 1
ATOM 652 N N . ASP A 1 86 ? -4.413 -1.137 8.320 1.00 97.31 86 ASP A N 1
ATOM 653 C CA . ASP A 1 86 ? -3.365 -0.753 7.387 1.00 97.31 86 ASP A CA 1
ATOM 654 C C . ASP A 1 86 ? -3.271 -1.854 6.328 1.00 97.31 86 ASP A C 1
ATOM 656 O O . ASP A 1 86 ? -3.073 -3.029 6.650 1.00 97.31 86 ASP A O 1
ATOM 660 N N . LEU A 1 87 ? -3.476 -1.482 5.066 1.00 97.25 87 LEU A N 1
ATOM 661 C CA . LEU A 1 87 ? -3.429 -2.394 3.929 1.00 97.25 87 LEU A CA 1
ATOM 662 C C . LEU A 1 87 ? -2.296 -1.980 2.996 1.00 97.25 87 LEU A C 1
ATOM 664 O O . LEU A 1 87 ? -2.369 -0.929 2.361 1.00 97.25 87 LEU A O 1
ATOM 668 N N . CYS A 1 88 ? -1.261 -2.808 2.911 1.00 98.44 88 CYS A N 1
ATOM 669 C CA . CYS A 1 88 ? -0.148 -2.611 1.994 1.00 98.44 88 CYS A CA 1
ATOM 670 C C . CYS A 1 88 ? -0.260 -3.561 0.799 1.00 98.44 88 CYS A C 1
ATOM 672 O O . CYS A 1 88 ? -0.432 -4.769 0.969 1.00 98.44 88 CYS A O 1
ATOM 674 N N . PHE A 1 89 ? -0.136 -3.011 -0.406 1.00 98.56 89 PHE A N 1
ATOM 675 C CA . PHE A 1 89 ? -0.006 -3.787 -1.634 1.00 98.56 89 PHE A CA 1
ATOM 676 C C . PHE A 1 89 ? 1.466 -3.888 -2.015 1.00 98.56 89 PHE A C 1
ATOM 678 O O . PHE A 1 89 ? 2.115 -2.866 -2.236 1.00 98.56 89 PHE A O 1
ATOM 685 N N . VAL A 1 90 ? 1.979 -5.110 -2.106 1.00 9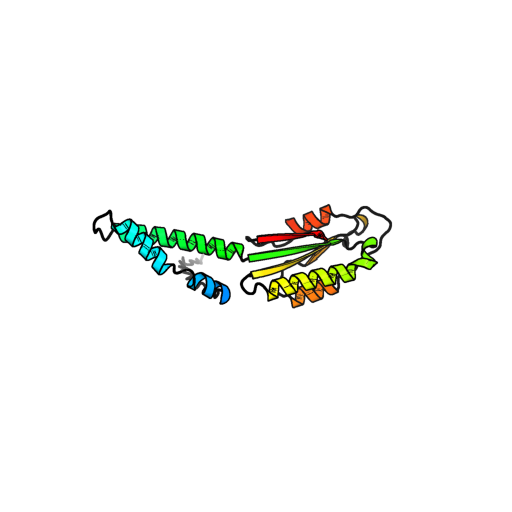8.50 90 VAL A N 1
ATOM 686 C CA . VAL A 1 90 ? 3.340 -5.390 -2.564 1.00 98.50 90 VAL A CA 1
ATOM 687 C C . VAL A 1 90 ? 3.237 -5.911 -3.989 1.00 98.50 90 VAL A C 1
ATOM 689 O O . VAL A 1 90 ? 2.593 -6.933 -4.187 1.00 98.50 90 VAL A O 1
ATOM 692 N N . LEU A 1 91 ? 3.810 -5.214 -4.967 1.00 98.12 91 LEU A N 1
ATOM 693 C CA . LEU A 1 91 ? 3.617 -5.516 -6.389 1.00 98.12 91 LEU A CA 1
ATOM 694 C C . LEU A 1 91 ? 4.950 -5.737 -7.106 1.00 98.12 91 LEU A C 1
ATOM 696 O O . LEU A 1 91 ? 5.837 -4.879 -7.043 1.00 98.12 91 LEU A O 1
ATOM 700 N N . ASP A 1 92 ? 5.040 -6.826 -7.867 1.00 96.44 92 ASP A N 1
ATOM 701 C CA . ASP A 1 92 ? 6.096 -6.990 -8.867 1.00 96.44 92 ASP A CA 1
ATOM 702 C C . ASP A 1 92 ? 6.000 -5.907 -9.961 1.00 96.44 92 ASP A C 1
ATOM 704 O O . ASP A 1 92 ? 5.012 -5.783 -10.692 1.00 96.44 92 ASP A O 1
ATOM 708 N N . CYS A 1 93 ? 7.053 -5.097 -10.073 1.00 96.19 93 CYS A N 1
ATOM 709 C CA . CYS A 1 93 ? 7.187 -4.040 -11.066 1.00 96.19 93 CYS A CA 1
ATOM 710 C C . CYS A 1 93 ? 8.312 -4.328 -12.084 1.00 96.19 93 CYS A C 1
ATOM 712 O O . CYS A 1 93 ? 8.863 -3.397 -12.683 1.00 96.19 93 CYS A O 1
ATOM 714 N N . THR A 1 94 ? 8.688 -5.583 -12.302 1.00 94.25 94 THR A N 1
ATOM 715 C CA . THR A 1 94 ? 9.685 -5.982 -13.306 1.00 94.25 94 THR A CA 1
ATOM 716 C C . THR A 1 94 ? 9.134 -5.925 -14.735 1.00 94.25 94 THR A C 1
ATOM 718 O O . THR A 1 94 ? 7.955 -5.656 -14.989 1.00 94.25 94 THR A O 1
ATOM 721 N N . GLY A 1 95 ? 10.014 -6.124 -15.718 1.00 90.44 95 GLY A N 1
ATOM 722 C CA . GLY A 1 95 ? 9.673 -6.048 -17.138 1.00 90.44 95 GLY A CA 1
ATOM 723 C C . GLY A 1 95 ? 8.708 -7.143 -17.597 1.00 90.44 95 GLY A C 1
ATOM 724 O O . GLY A 1 95 ? 7.897 -6.887 -18.489 1.00 90.44 95 GLY A O 1
ATOM 725 N N . SER A 1 96 ? 8.755 -8.325 -16.975 1.00 90.56 96 SER A N 1
ATOM 726 C CA . SER A 1 96 ? 7.844 -9.449 -17.246 1.00 90.56 96 SER A CA 1
ATOM 727 C C . SER A 1 96 ? 6.387 -9.058 -16.954 1.00 90.56 96 SER A C 1
ATOM 729 O O . SER A 1 96 ? 5.481 -9.365 -17.733 1.00 90.56 96 SER A O 1
ATOM 731 N N . MET A 1 97 ? 6.174 -8.244 -15.916 1.00 93.44 97 MET A N 1
ATOM 732 C CA . MET A 1 97 ? 4.870 -7.715 -15.525 1.00 93.44 97 MET A CA 1
ATOM 733 C C . MET A 1 97 ? 4.326 -6.623 -16.444 1.00 93.44 97 MET A C 1
ATOM 735 O O . MET A 1 97 ? 3.176 -6.218 -16.286 1.00 93.44 97 MET A O 1
ATOM 739 N N . LYS A 1 98 ? 5.070 -6.152 -17.454 1.00 93.00 98 LYS A N 1
ATOM 740 C CA . LYS A 1 98 ? 4.649 -5.036 -18.324 1.00 93.00 98 LYS A CA 1
ATOM 741 C C . LYS A 1 98 ? 3.258 -5.213 -18.943 1.00 93.00 98 LYS A C 1
ATOM 743 O O . LYS A 1 98 ? 2.516 -4.239 -19.050 1.00 93.00 98 LYS A O 1
ATOM 748 N N . SER A 1 99 ? 2.897 -6.432 -19.350 1.00 94.81 99 SER A N 1
ATOM 749 C CA . SER A 1 99 ? 1.578 -6.708 -19.943 1.00 94.81 99 SER A CA 1
ATOM 750 C C . SER A 1 99 ? 0.447 -6.825 -18.908 1.00 94.81 99 SER A C 1
ATOM 752 O O . SER A 1 99 ? -0.721 -6.660 -19.253 1.00 94.81 99 SER A O 1
ATOM 754 N N . HIS A 1 100 ? 0.790 -7.041 -17.636 1.00 95.44 100 HIS A N 1
ATOM 755 C CA . HIS A 1 100 ? -0.148 -7.295 -16.541 1.00 95.44 100 HIS A CA 1
ATOM 756 C C . HIS A 1 100 ? -0.283 -6.115 -15.573 1.00 95.44 100 HIS A C 1
ATOM 758 O O . HIS A 1 100 ? -1.308 -5.983 -14.907 1.00 95.44 100 HIS A O 1
ATOM 764 N N . ILE A 1 101 ? 0.705 -5.216 -15.519 1.00 95.69 101 ILE A N 1
ATOM 765 C CA . ILE A 1 101 ? 0.789 -4.167 -14.499 1.00 95.69 101 ILE A CA 1
ATOM 766 C C . ILE A 1 101 ? -0.405 -3.210 -14.533 1.00 95.69 101 ILE A C 1
ATOM 768 O O . ILE A 1 101 ? -0.842 -2.738 -13.489 1.00 95.69 101 ILE A O 1
ATOM 772 N N . ALA A 1 102 ? -0.978 -2.940 -15.710 1.00 96.50 102 ALA A N 1
ATOM 773 C CA . ALA A 1 102 ? -2.193 -2.133 -15.818 1.00 96.50 102 ALA A CA 1
ATOM 774 C C . ALA A 1 102 ? -3.377 -2.808 -15.104 1.00 96.50 102 ALA A C 1
ATOM 776 O O . ALA A 1 102 ? -3.999 -2.196 -14.241 1.00 96.50 102 ALA A O 1
ATOM 777 N N . ALA A 1 103 ? -3.616 -4.093 -15.381 1.00 96.88 103 ALA A N 1
ATOM 778 C CA . ALA A 1 103 ? -4.683 -4.861 -14.744 1.00 96.88 103 ALA A CA 1
ATOM 779 C C . ALA A 1 103 ? -4.446 -5.056 -13.234 1.00 96.88 103 ALA A C 1
ATOM 781 O O . ALA A 1 103 ? -5.393 -5.003 -12.447 1.00 96.88 103 ALA A O 1
ATOM 782 N N . ALA A 1 104 ? -3.188 -5.235 -12.816 1.00 97.38 104 ALA A N 1
ATOM 783 C CA . ALA A 1 104 ? -2.819 -5.313 -11.404 1.00 97.38 104 ALA A CA 1
ATOM 784 C C . ALA A 1 104 ? -3.135 -3.997 -10.675 1.00 97.38 104 ALA A C 1
ATOM 786 O O . ALA A 1 104 ? -3.815 -4.012 -9.649 1.00 97.38 104 ALA A O 1
ATOM 787 N N . LYS A 1 105 ? -2.734 -2.850 -11.243 1.00 97.31 105 LYS A N 1
ATOM 788 C CA . LYS A 1 105 ? -3.083 -1.521 -10.715 1.00 97.31 105 LYS A CA 1
ATOM 789 C C . LYS A 1 105 ? -4.593 -1.328 -10.624 1.00 97.31 105 LYS A C 1
ATOM 791 O O . LYS A 1 105 ? -5.085 -0.937 -9.570 1.00 97.31 105 LYS A O 1
ATOM 796 N N . ASP A 1 106 ? -5.333 -1.651 -11.680 1.00 97.12 106 ASP A N 1
ATOM 797 C CA . ASP A 1 106 ? -6.792 -1.520 -11.685 1.00 97.12 106 ASP A CA 1
ATOM 798 C C . ASP A 1 106 ? -7.444 -2.382 -10.597 1.00 97.12 106 ASP A C 1
ATOM 800 O O . ASP A 1 106 ? -8.380 -1.937 -9.932 1.00 97.12 106 ASP A O 1
ATOM 804 N N . SER A 1 107 ? -6.925 -3.590 -10.371 1.00 96.94 107 SER A N 1
ATOM 805 C CA . SER A 1 107 ? -7.402 -4.492 -9.318 1.00 96.94 107 SER A CA 1
ATOM 806 C C . SER A 1 107 ? -7.120 -3.931 -7.922 1.00 96.94 107 SER A C 1
ATOM 808 O O . SER A 1 107 ? -8.020 -3.899 -7.083 1.00 96.94 107 SER A O 1
ATOM 810 N N . ILE A 1 108 ? -5.912 -3.406 -7.684 1.00 97.94 108 ILE A N 1
ATOM 811 C CA . ILE A 1 108 ? -5.542 -2.728 -6.430 1.00 97.94 108 ILE A CA 1
ATOM 812 C C . ILE A 1 108 ? -6.505 -1.570 -6.142 1.00 97.94 108 ILE A C 1
ATOM 814 O O . ILE A 1 108 ? -7.050 -1.463 -5.041 1.00 97.94 108 ILE A O 1
ATOM 818 N N . LEU A 1 109 ? -6.759 -0.716 -7.139 1.00 97.19 109 LEU A N 1
ATOM 819 C CA . LEU A 1 109 ? -7.646 0.438 -6.991 1.00 97.19 109 LEU A CA 1
ATOM 820 C C . LEU A 1 109 ? -9.100 0.022 -6.741 1.00 97.19 109 LEU A C 1
ATOM 822 O O . LEU A 1 109 ? -9.777 0.633 -5.912 1.00 97.19 109 LEU A O 1
ATOM 826 N N . GLN A 1 110 ? -9.579 -1.031 -7.406 1.00 95.94 110 GLN A N 1
ATOM 827 C CA . GLN A 1 110 ? -10.914 -1.584 -7.169 1.00 9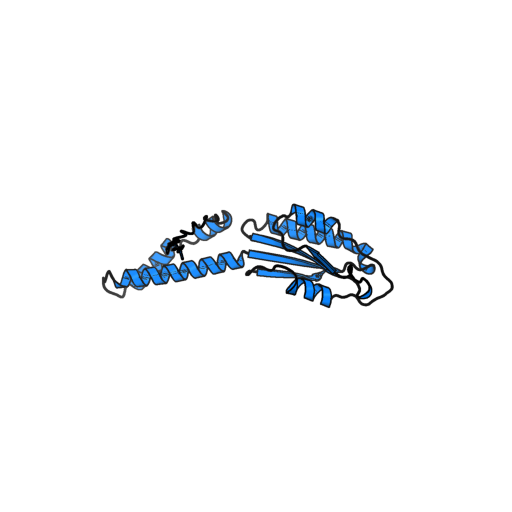5.94 110 GLN A CA 1
ATOM 828 C C . GLN A 1 110 ? -11.064 -2.122 -5.744 1.00 95.94 110 GLN A C 1
ATOM 830 O O . GLN A 1 110 ? -12.057 -1.810 -5.085 1.00 95.94 110 GLN A O 1
ATOM 835 N N . VAL A 1 111 ? -10.074 -2.865 -5.240 1.00 95.38 111 VAL A N 1
ATOM 836 C CA . VAL A 1 111 ? -10.070 -3.373 -3.860 1.00 95.38 111 VAL A CA 1
ATOM 837 C C . VAL A 1 111 ? -10.055 -2.218 -2.859 1.00 95.38 111 VAL A C 1
ATOM 839 O O . VAL A 1 111 ? -10.895 -2.181 -1.959 1.00 95.38 111 VAL A O 1
ATOM 842 N N . ALA A 1 112 ? -9.167 -1.235 -3.038 1.00 94.56 112 ALA A N 1
ATOM 843 C CA . ALA A 1 112 ? -9.086 -0.071 -2.155 1.00 94.56 112 ALA A CA 1
ATOM 844 C C . ALA A 1 112 ? -10.410 0.713 -2.116 1.00 94.56 112 ALA A C 1
ATOM 846 O O . ALA A 1 112 ? -10.910 1.049 -1.039 1.00 94.56 112 ALA A O 1
ATOM 847 N N . LYS A 1 113 ? -11.025 0.937 -3.284 1.00 93.88 113 LYS A N 1
ATOM 848 C CA . LYS A 1 113 ? -12.335 1.588 -3.400 1.00 93.88 113 LYS A CA 1
ATOM 849 C C . LYS A 1 113 ? -13.428 0.791 -2.698 1.00 93.88 113 LYS A C 1
ATOM 851 O O . LYS A 1 113 ? -14.220 1.366 -1.957 1.00 93.88 113 LYS A O 1
ATOM 856 N N . HIS A 1 114 ? -13.470 -0.521 -2.924 1.00 93.38 114 HIS A N 1
ATOM 857 C CA . HIS A 1 114 ? -14.474 -1.391 -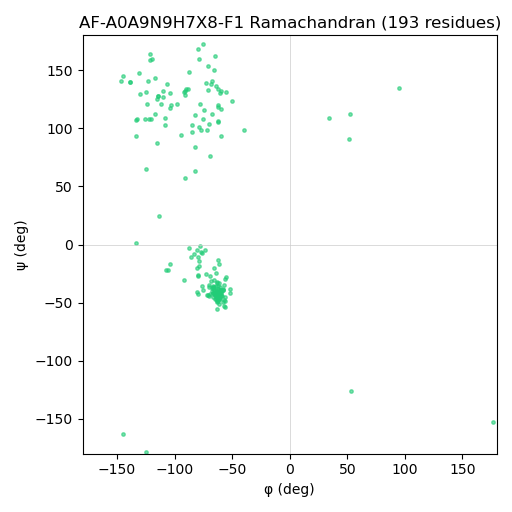2.326 1.00 93.38 114 HIS A CA 1
ATOM 858 C C . HIS A 1 114 ? -14.380 -1.379 -0.797 1.00 93.38 114 HIS A C 1
ATOM 860 O O . HIS A 1 114 ? -15.390 -1.195 -0.126 1.00 93.38 114 HIS A O 1
ATOM 866 N N . ILE A 1 115 ? -13.172 -1.486 -0.237 1.00 90.81 115 ILE A N 1
ATOM 867 C CA . ILE A 1 115 ? -12.962 -1.431 1.216 1.00 90.81 115 ILE A CA 1
ATOM 868 C C . ILE A 1 115 ? -13.451 -0.098 1.789 1.00 90.81 115 ILE A C 1
ATOM 870 O O . ILE A 1 115 ? -14.153 -0.096 2.800 1.00 90.81 115 ILE A O 1
ATOM 874 N N . GLN A 1 116 ? -13.131 1.018 1.127 1.00 87.69 116 GLN A N 1
ATOM 875 C CA . GLN A 1 116 ? -13.549 2.347 1.570 1.00 87.69 116 GLN A CA 1
ATOM 876 C C . GLN A 1 116 ? -15.076 2.531 1.536 1.00 87.69 116 GLN A C 1
ATOM 878 O O . GLN A 1 116 ? -15.631 3.211 2.396 1.00 87.69 116 GLN A O 1
ATOM 883 N N . GLN A 1 117 ? -15.757 1.936 0.554 1.00 88.88 117 GLN A N 1
ATOM 884 C CA . GLN A 1 117 ? -17.210 2.049 0.392 1.00 88.88 117 GLN A CA 1
ATOM 885 C C . GLN A 1 117 ? -17.990 1.112 1.318 1.00 88.88 117 GLN A C 1
ATOM 887 O O . GLN A 1 117 ? -19.010 1.514 1.872 1.00 88.88 117 GLN A O 1
ATOM 892 N N . THR A 1 118 ? -17.522 -0.124 1.486 1.00 86.69 118 THR A N 1
ATOM 893 C CA . THR A 1 118 ? -18.230 -1.155 2.257 1.00 86.69 118 THR A CA 1
ATOM 894 C C . THR A 1 118 ? -18.027 -0.986 3.761 1.00 86.69 118 THR A C 1
ATOM 896 O O . THR A 1 118 ? -18.903 -1.353 4.539 1.00 86.69 118 THR A O 1
ATOM 899 N N . ASN A 1 119 ? -16.906 -0.392 4.188 1.00 82.31 119 ASN A N 1
ATOM 900 C CA . ASN A 1 119 ? -16.548 -0.296 5.601 1.00 82.31 119 ASN A CA 1
ATOM 901 C C . ASN A 1 119 ? -16.278 1.148 6.061 1.00 82.31 119 ASN A C 1
ATOM 903 O O . ASN A 1 119 ? -15.165 1.457 6.494 1.00 82.31 119 ASN A O 1
ATOM 907 N N . PRO A 1 120 ? -17.286 2.043 6.046 1.00 74.56 120 PRO A N 1
ATOM 908 C CA . PRO A 1 120 ? -17.110 3.438 6.460 1.00 74.56 120 PRO A CA 1
ATOM 909 C C . PRO A 1 120 ? -16.688 3.581 7.929 1.00 74.56 120 PRO A C 1
ATOM 911 O O . PRO A 1 120 ? -16.219 4.641 8.337 1.00 74.56 120 PRO A O 1
ATOM 914 N N . GLY A 1 121 ? -16.861 2.524 8.730 1.00 76.75 121 GLY A N 1
ATOM 915 C CA . GLY A 1 121 ? -16.461 2.509 10.127 1.00 76.75 121 GLY A CA 1
ATOM 916 C C . GLY A 1 121 ? -15.015 2.119 10.410 1.00 76.75 121 GLY A C 1
ATOM 917 O O . GLY A 1 121 ? -14.562 2.297 11.540 1.00 76.75 121 GLY A O 1
ATOM 918 N N . PHE A 1 122 ? -14.280 1.619 9.415 1.00 86.56 122 PHE A N 1
ATOM 919 C CA . PHE A 1 122 ? -12.868 1.300 9.585 1.00 86.56 122 PHE A CA 1
ATOM 920 C C . PHE A 1 122 ? -11.995 2.495 9.231 1.00 86.56 122 PHE A C 1
ATOM 922 O O . PHE A 1 122 ? -12.133 3.122 8.180 1.00 86.56 122 PHE A O 1
ATOM 929 N N . ASN A 1 123 ? -11.029 2.776 10.099 1.00 90.00 123 ASN A N 1
ATOM 930 C CA . ASN A 1 123 ? -9.990 3.751 9.822 1.00 90.00 123 ASN A CA 1
ATOM 931 C C . ASN A 1 123 ? -8.907 3.067 8.982 1.00 90.00 123 ASN A C 1
ATOM 933 O O . ASN A 1 123 ? -7.921 2.562 9.524 1.00 90.00 123 ASN A O 1
ATOM 937 N N . THR A 1 124 ? -9.134 3.016 7.670 1.00 93.94 124 THR A N 1
ATOM 938 C CA . THR A 1 124 ? -8.252 2.330 6.720 1.00 93.94 124 THR A CA 1
ATOM 939 C C . THR A 1 124 ? -7.192 3.277 6.163 1.00 93.94 124 THR A C 1
ATOM 941 O O . THR A 1 124 ? -7.517 4.376 5.707 1.00 93.94 124 THR A O 1
ATOM 944 N N . GLN A 1 125 ? -5.933 2.842 6.162 1.00 96.69 125 GLN A N 1
ATOM 945 C CA . GLN A 1 125 ? -4.855 3.466 5.401 1.00 96.69 125 GLN A CA 1
ATOM 946 C C . GLN A 1 125 ? -4.308 2.500 4.357 1.00 96.69 125 GLN A C 1
ATOM 948 O O . GLN A 1 125 ? -4.202 1.298 4.600 1.00 96.69 125 GLN A O 1
ATOM 953 N N . PHE A 1 126 ? -3.946 3.045 3.201 1.00 98.06 126 PHE A N 1
ATOM 954 C CA . PHE A 1 126 ? -3.396 2.285 2.088 1.00 98.06 126 PHE A CA 1
ATOM 955 C C . PHE A 1 126 ? -1.920 2.617 1.912 1.00 98.06 126 PHE A C 1
ATOM 957 O O . PHE A 1 126 ? -1.546 3.792 1.905 1.00 98.06 126 PHE A O 1
ATOM 964 N N . GLY A 1 127 ? -1.108 1.576 1.777 1.00 98.38 127 GLY A N 1
ATOM 965 C CA . GLY A 1 127 ? 0.312 1.638 1.460 1.00 98.38 127 GLY A CA 1
ATOM 966 C C . GLY A 1 127 ? 0.610 0.865 0.177 1.00 98.38 127 GLY A C 1
ATOM 967 O O . GLY A 1 127 ? -0.163 -0.005 -0.235 1.00 98.38 127 GLY A O 1
ATOM 968 N N . PHE A 1 128 ? 1.726 1.184 -0.467 1.00 98.69 128 PHE A N 1
ATOM 969 C CA . PHE A 1 128 ? 2.196 0.458 -1.643 1.00 98.69 128 PHE A CA 1
ATOM 970 C C . PHE A 1 128 ? 3.711 0.253 -1.590 1.00 98.69 128 PHE A C 1
ATOM 972 O O . PHE A 1 128 ? 4.456 1.162 -1.226 1.00 98.69 128 PHE A O 1
ATOM 979 N N . CYS A 1 129 ? 4.155 -0.932 -1.995 1.00 98.50 129 CYS A N 1
ATOM 980 C CA . CYS A 1 129 ? 5.553 -1.303 -2.140 1.00 98.50 129 CYS A CA 1
ATOM 981 C C . CYS A 1 129 ? 5.752 -2.006 -3.489 1.00 98.50 129 CYS A C 1
ATOM 983 O O . CYS A 1 129 ? 5.338 -3.144 -3.684 1.00 98.50 129 CYS A O 1
ATOM 985 N N . GLY A 1 130 ? 6.379 -1.326 -4.441 1.00 97.88 130 GLY A N 1
ATOM 986 C CA . GLY A 1 130 ? 6.833 -1.939 -5.683 1.00 97.88 130 GLY A CA 1
ATOM 987 C C . GLY A 1 130 ? 8.240 -2.494 -5.509 1.00 97.88 130 GLY A C 1
ATOM 988 O O . GLY A 1 130 ? 9.104 -1.778 -5.000 1.00 97.88 130 GLY A O 1
ATOM 989 N N . TYR A 1 131 ? 8.487 -3.722 -5.958 1.00 97.19 131 TYR A N 1
ATOM 990 C CA . TYR A 1 131 ? 9.834 -4.295 -6.030 1.00 97.19 131 TYR A CA 1
ATOM 991 C C . TYR A 1 131 ? 10.203 -4.661 -7.468 1.00 97.19 131 TYR A C 1
ATOM 993 O O . TYR A 1 131 ? 9.344 -4.760 -8.347 1.00 97.19 131 TYR A O 1
ATOM 1001 N N . ARG A 1 132 ? 11.506 -4.784 -7.721 1.00 95.44 132 ARG A N 1
ATOM 1002 C CA . ARG A 1 132 ? 12.093 -5.095 -9.030 1.00 95.44 132 ARG A CA 1
ATOM 1003 C C . ARG A 1 132 ? 13.331 -5.973 -8.855 1.00 95.44 132 ARG A C 1
ATOM 1005 O O . ARG A 1 132 ? 13.546 -6.524 -7.781 1.00 95.44 132 ARG A O 1
ATOM 1012 N N . ASP A 1 133 ? 14.171 -6.067 -9.877 1.00 93.69 133 ASP A N 1
ATOM 1013 C CA . ASP A 1 133 ? 15.401 -6.853 -9.830 1.00 93.69 133 ASP A CA 1
ATOM 1014 C C . ASP A 1 133 ? 16.464 -6.215 -8.931 1.00 93.69 133 ASP A C 1
ATOM 1016 O O . ASP A 1 133 ? 16.575 -4.989 -8.816 1.00 93.69 133 ASP A O 1
ATOM 1020 N N . PHE A 1 134 ? 17.357 -7.044 -8.387 1.00 92.31 134 PHE A N 1
ATOM 1021 C CA . PHE A 1 134 ? 18.524 -6.571 -7.628 1.00 92.31 134 PHE A CA 1
ATOM 1022 C C . PHE A 1 134 ? 19.405 -5.581 -8.408 1.00 92.31 134 PHE A C 1
ATOM 1024 O O . PHE A 1 134 ? 20.069 -4.733 -7.812 1.00 92.31 134 PHE A O 1
ATOM 1031 N N . CYS A 1 135 ? 19.416 -5.664 -9.741 1.00 90.25 135 CYS A N 1
ATOM 1032 C CA . CYS A 1 135 ? 20.235 -4.809 -10.598 1.00 90.25 135 CYS A CA 1
ATOM 1033 C C . CYS A 1 135 ? 19.687 -3.379 -10.763 1.00 90.25 135 CYS A C 1
ATOM 1035 O O . CYS A 1 135 ? 20.378 -2.535 -11.330 1.00 90.25 135 CYS A O 1
ATOM 1037 N N . ASN A 1 136 ? 18.482 -3.082 -10.259 1.00 89.25 136 ASN A N 1
ATOM 1038 C CA . ASN A 1 136 ? 17.838 -1.775 -10.420 1.00 89.25 136 ASN A CA 1
ATOM 1039 C C . ASN A 1 136 ? 18.357 -0.662 -9.497 1.00 89.25 136 ASN A C 1
ATOM 1041 O O . ASN A 1 136 ? 17.872 0.466 -9.604 1.00 89.25 136 ASN A O 1
ATOM 1045 N N . GLY A 1 137 ? 19.317 -0.940 -8.609 1.00 90.38 137 GLY A N 1
ATOM 1046 C CA . GLY A 1 137 ? 19.892 0.070 -7.712 1.00 90.38 137 GLY A CA 1
ATOM 1047 C C . GLY A 1 137 ? 18.811 0.816 -6.923 1.00 90.38 137 GLY A C 1
ATOM 1048 O O . GLY A 1 137 ? 17.950 0.191 -6.310 1.00 90.38 137 GLY A O 1
ATOM 1049 N N . ASP A 1 138 ? 18.808 2.146 -6.994 1.00 91.00 138 ASP A N 1
ATOM 1050 C CA . ASP A 1 138 ? 17.843 2.995 -6.278 1.00 91.00 138 ASP A CA 1
ATOM 1051 C C . ASP A 1 138 ? 16.392 2.823 -6.758 1.00 91.00 138 ASP A C 1
ATOM 1053 O O . ASP A 1 138 ? 15.455 3.139 -6.033 1.00 91.00 138 ASP A O 1
ATOM 1057 N N . GLN A 1 139 ? 16.179 2.297 -7.969 1.00 92.38 139 GLN A N 1
ATOM 1058 C CA . GLN A 1 139 ? 14.839 2.029 -8.506 1.00 92.38 139 GLN A CA 1
ATOM 1059 C C . GLN A 1 139 ? 14.308 0.645 -8.119 1.00 92.38 139 GLN A C 1
ATOM 1061 O O . GLN A 1 139 ? 13.179 0.307 -8.482 1.00 92.38 139 GLN A O 1
ATOM 1066 N N . ARG A 1 140 ? 15.114 -0.160 -7.413 1.00 94.38 140 ARG A N 1
ATOM 1067 C CA . ARG A 1 140 ? 14.772 -1.523 -6.987 1.00 94.38 140 ARG A CA 1
ATOM 1068 C C . ARG A 1 140 ? 13.512 -1.568 -6.133 1.00 94.38 140 ARG A C 1
ATOM 1070 O O . ARG A 1 140 ? 12.727 -2.496 -6.282 1.00 94.38 140 ARG A O 1
ATOM 1077 N N . LEU A 1 141 ? 13.325 -0.572 -5.269 1.00 97.06 141 LEU A N 1
ATOM 1078 C CA . LEU A 1 141 ? 12.175 -0.457 -4.380 1.00 97.06 141 LEU A CA 1
ATOM 1079 C C . LEU A 1 141 ? 11.464 0.873 -4.617 1.00 97.06 141 LEU A C 1
ATOM 1081 O O . LEU A 1 141 ? 12.096 1.910 -4.808 1.00 97.06 141 LEU A O 1
ATOM 1085 N N . GLN A 1 142 ? 10.138 0.844 -4.583 1.00 97.12 142 GLN A N 1
ATOM 1086 C CA . GLN A 1 142 ? 9.291 2.017 -4.738 1.00 97.12 142 GLN A CA 1
ATOM 1087 C C . GLN A 1 142 ? 8.222 2.016 -3.645 1.00 97.12 142 GLN A C 1
ATOM 1089 O O . GLN A 1 142 ? 7.288 1.220 -3.689 1.00 97.12 142 GLN A O 1
ATOM 1094 N N . LEU A 1 143 ? 8.355 2.912 -2.666 1.00 98.06 143 LEU A N 1
ATOM 1095 C CA . LEU A 1 143 ? 7.473 2.963 -1.501 1.00 98.06 143 LEU A CA 1
ATOM 1096 C C . LEU A 1 143 ? 6.502 4.146 -1.570 1.00 98.06 143 LEU A C 1
ATOM 1098 O O . LEU A 1 143 ? 6.875 5.271 -1.916 1.00 98.06 143 LEU A O 1
ATOM 1102 N N . PHE A 1 144 ? 5.258 3.885 -1.187 1.00 98.38 144 PHE A N 1
ATOM 1103 C CA . PHE A 1 144 ? 4.262 4.877 -0.803 1.00 98.38 144 PHE A CA 1
ATOM 1104 C C . PHE A 1 144 ? 3.804 4.542 0.605 1.00 98.38 144 PHE A C 1
ATOM 1106 O O . PHE A 1 144 ? 3.110 3.541 0.806 1.00 98.38 144 PHE A O 1
ATOM 1113 N N . ASP A 1 145 ? 4.217 5.362 1.567 1.00 98.31 145 ASP A N 1
ATOM 1114 C CA . ASP A 1 145 ? 3.846 5.161 2.963 1.00 98.31 145 ASP A CA 1
ATOM 1115 C C . ASP A 1 145 ? 2.331 5.324 3.178 1.00 98.31 145 ASP A C 1
ATOM 1117 O O . ASP A 1 145 ? 1.616 5.887 2.343 1.00 98.31 145 ASP A O 1
ATOM 1121 N N . PHE A 1 146 ? 1.838 4.809 4.302 1.00 98.19 146 PHE A N 1
ATOM 1122 C CA . PHE A 1 146 ? 0.415 4.738 4.595 1.00 98.19 146 PHE A CA 1
ATOM 1123 C C . PHE A 1 146 ? -0.278 6.102 4.516 1.00 98.19 146 PHE A C 1
ATOM 1125 O O . PHE A 1 146 ? 0.146 7.102 5.097 1.00 98.19 146 PHE A O 1
ATOM 1132 N N . SER A 1 147 ? -1.400 6.128 3.794 1.00 96.75 147 SER A N 1
ATOM 1133 C CA . SER A 1 147 ? -2.272 7.292 3.721 1.00 96.75 147 SER A CA 1
ATOM 1134 C C . SER A 1 147 ? -3.741 6.896 3.782 1.00 96.75 147 SER A C 1
ATOM 1136 O O . SER A 1 147 ? -4.180 5.948 3.134 1.00 96.75 147 SER A O 1
ATOM 1138 N N . ASN A 1 148 ? -4.537 7.683 4.504 1.00 93.44 148 ASN A N 1
ATOM 1139 C CA . ASN A 1 148 ? -6.001 7.614 4.453 1.00 93.44 148 ASN A CA 1
ATOM 1140 C C . ASN A 1 148 ? -6.593 8.367 3.243 1.00 93.44 148 ASN A C 1
ATOM 1142 O O . ASN A 1 148 ? -7.804 8.343 3.019 1.00 93.44 148 ASN A O 1
ATOM 1146 N N . SER A 1 149 ? -5.764 9.064 2.457 1.00 94.88 149 SER A N 1
ATOM 1147 C CA . SER A 1 149 ? -6.219 9.797 1.281 1.00 94.88 149 SER A CA 1
ATOM 1148 C C . SER A 1 149 ? -6.287 8.869 0.075 1.00 94.88 149 SER A C 1
ATOM 1150 O O . SER A 1 149 ? -5.297 8.671 -0.630 1.00 94.88 149 SER A O 1
ATOM 1152 N N . TYR A 1 150 ? -7.490 8.359 -0.202 1.00 91.75 150 TYR A N 1
ATOM 1153 C CA . TYR A 1 150 ? -7.750 7.536 -1.387 1.00 91.75 150 TYR A CA 1
ATOM 1154 C C . TYR A 1 150 ? -7.266 8.216 -2.675 1.00 91.75 150 TYR A C 1
ATOM 1156 O O . TYR A 1 150 ? -6.597 7.586 -3.484 1.00 91.75 150 TYR A O 1
ATOM 1164 N N . LYS A 1 151 ? -7.496 9.529 -2.823 1.00 95.38 151 LYS A N 1
ATOM 1165 C CA . LYS A 1 151 ? -7.015 10.306 -3.974 1.00 95.38 151 LYS A CA 1
ATOM 1166 C C . LYS A 1 151 ? -5.491 10.209 -4.143 1.00 95.38 151 LYS A C 1
ATOM 1168 O O . LYS A 1 151 ? -5.043 9.795 -5.208 1.00 95.38 151 LYS A O 1
ATOM 1173 N N . LYS A 1 152 ? -4.708 10.519 -3.099 1.00 97.44 152 LYS A N 1
ATOM 1174 C CA . LYS A 1 152 ? -3.234 10.453 -3.161 1.00 97.44 152 LYS A CA 1
ATOM 1175 C C . LYS A 1 152 ? -2.743 9.048 -3.501 1.00 97.44 152 LYS A C 1
ATOM 1177 O O . LYS A 1 152 ? -1.865 8.898 -4.342 1.00 97.44 152 LYS A O 1
ATOM 1182 N N . PHE A 1 153 ? -3.339 8.037 -2.871 1.00 97.75 153 PHE A N 1
ATOM 1183 C CA . PHE A 1 153 ? -3.016 6.641 -3.146 1.00 97.75 153 PHE A CA 1
ATOM 1184 C C . PHE A 1 153 ? -3.302 6.280 -4.610 1.00 97.75 153 PHE A C 1
ATOM 1186 O O . PHE A 1 153 ? -2.440 5.734 -5.291 1.00 97.75 153 PHE A O 1
ATOM 1193 N N . THR A 1 154 ? -4.475 6.654 -5.135 1.00 96.62 154 THR A N 1
ATOM 1194 C CA . THR A 1 154 ? -4.845 6.357 -6.526 1.00 96.62 154 THR A CA 1
ATOM 1195 C C . THR A 1 154 ? -3.958 7.057 -7.546 1.00 96.62 154 THR A C 1
ATOM 1197 O O . THR A 1 154 ? -3.564 6.433 -8.529 1.00 96.62 154 THR A O 1
ATOM 1200 N N . GLU A 1 155 ? -3.609 8.323 -7.308 1.00 97.69 155 GLU A N 1
ATOM 1201 C CA . GLU A 1 155 ? -2.703 9.090 -8.165 1.00 97.69 155 GLU A CA 1
ATOM 1202 C C . GLU A 1 155 ? -1.314 8.445 -8.193 1.00 97.69 155 GLU A C 1
ATOM 1204 O O . GLU A 1 155 ? -0.746 8.259 -9.270 1.00 97.69 155 GLU A O 1
ATOM 1209 N N . TYR A 1 156 ? -0.808 8.030 -7.027 1.00 98.25 156 TYR A N 1
ATOM 1210 C CA . TYR A 1 156 ? 0.476 7.348 -6.920 1.00 98.25 156 TYR A CA 1
ATOM 1211 C C . TYR A 1 156 ? 0.476 6.003 -7.652 1.00 98.25 156 TYR A C 1
ATOM 1213 O O . TYR A 1 156 ? 1.301 5.787 -8.538 1.00 98.25 156 TYR A O 1
ATOM 1221 N N . VAL A 1 157 ? -0.466 5.109 -7.319 1.00 97.75 157 VAL A N 1
ATOM 1222 C CA . VAL A 1 157 ? -0.536 3.761 -7.908 1.00 97.75 157 VAL A CA 1
ATOM 1223 C C . VAL A 1 157 ? -0.702 3.853 -9.421 1.00 97.75 157 VAL A C 1
ATOM 1225 O O . VAL A 1 157 ? -0.003 3.153 -10.146 1.00 97.75 157 VAL A O 1
ATOM 1228 N N . SER A 1 158 ? -1.540 4.765 -9.925 1.00 96.25 158 SER A N 1
ATOM 1229 C CA . SER A 1 158 ? -1.748 4.950 -11.370 1.00 96.25 158 SER A CA 1
ATOM 1230 C C . SER A 1 158 ? -0.449 5.267 -12.121 1.00 96.25 158 SER A C 1
ATOM 1232 O O . SER A 1 158 ? -0.267 4.798 -13.249 1.00 96.25 158 SER A O 1
ATOM 1234 N N . ALA A 1 159 ? 0.468 6.002 -11.483 1.00 96.56 159 ALA A N 1
ATOM 1235 C CA . ALA A 1 159 ? 1.757 6.396 -12.043 1.00 96.56 159 ALA A CA 1
ATOM 1236 C C . ALA A 1 159 ? 2.836 5.298 -11.986 1.00 96.56 159 ALA A C 1
ATOM 1238 O O . ALA A 1 159 ? 3.875 5.449 -12.628 1.00 96.56 159 ALA A O 1
ATOM 1239 N N . VAL A 1 160 ? 2.611 4.191 -11.267 1.00 96.62 160 VAL A N 1
ATOM 1240 C CA . VAL A 1 160 ? 3.566 3.074 -11.188 1.00 96.62 160 VAL A CA 1
ATOM 1241 C C . VAL A 1 160 ? 3.741 2.419 -12.561 1.00 96.62 160 VAL A C 1
ATOM 1243 O O . VAL A 1 160 ? 2.774 2.180 -13.296 1.00 96.62 160 VAL A O 1
ATOM 1246 N N . GLN A 1 161 ? 4.995 2.124 -12.908 1.00 94.50 161 GLN A N 1
ATOM 1247 C CA . GLN A 1 161 ? 5.390 1.519 -14.179 1.00 94.50 161 GLN A CA 1
ATOM 1248 C C . GLN A 1 161 ? 6.313 0.324 -13.958 1.00 94.50 161 GLN A C 1
ATOM 1250 O O . GLN A 1 161 ? 7.134 0.316 -13.037 1.00 94.50 161 GLN A O 1
ATOM 1255 N N . SER A 1 162 ? 6.216 -0.657 -14.852 1.00 92.94 162 SER A N 1
ATOM 1256 C CA . SER A 1 162 ? 7.169 -1.758 -14.959 1.00 92.94 162 SER A CA 1
ATOM 1257 C C . SER A 1 162 ? 8.476 -1.248 -15.559 1.00 92.94 162 SER A C 1
ATOM 1259 O O . SER A 1 162 ? 8.441 -0.492 -16.533 1.00 92.94 162 SER A O 1
ATOM 1261 N N . ILE A 1 163 ? 9.612 -1.702 -15.045 1.00 90.50 163 ILE A N 1
ATOM 1262 C CA . ILE A 1 163 ? 10.930 -1.405 -15.612 1.00 90.50 163 ILE A CA 1
ATOM 1263 C C . ILE A 1 163 ? 11.509 -2.720 -16.108 1.00 90.50 163 ILE A C 1
ATOM 1265 O O . ILE A 1 163 ? 11.543 -3.705 -15.380 1.00 90.50 163 ILE A O 1
ATOM 1269 N N . SER A 1 164 ? 11.939 -2.720 -17.366 1.00 80.56 164 SER A N 1
ATOM 1270 C CA . SER A 1 164 ? 12.599 -3.865 -17.980 1.00 80.56 164 SER A CA 1
ATOM 1271 C C . SER A 1 164 ? 14.100 -3.746 -17.798 1.00 80.56 164 SER A C 1
ATOM 1273 O O . SER A 1 164 ? 14.679 -2.721 -18.159 1.00 80.56 164 SER A O 1
ATOM 1275 N N . ASN A 1 165 ? 14.729 -4.822 -17.341 1.00 74.75 165 ASN A N 1
ATOM 1276 C CA . ASN A 1 165 ? 16.180 -4.945 -17.274 1.00 74.75 165 ASN A CA 1
ATOM 1277 C C . ASN A 1 165 ? 16.623 -6.196 -18.027 1.00 74.75 165 ASN A C 1
ATOM 1279 O O . ASN A 1 165 ? 15.804 -6.906 -18.608 1.00 74.75 165 ASN A O 1
ATOM 1283 N N . LYS A 1 166 ? 17.931 -6.453 -18.028 1.00 67.81 166 LYS A N 1
ATOM 1284 C CA . LYS A 1 166 ? 18.457 -7.768 -18.401 1.00 67.81 166 LYS A CA 1
ATOM 1285 C C . LYS A 1 166 ? 18.038 -8.778 -17.336 1.00 67.81 166 LYS A C 1
ATOM 1287 O O . LYS A 1 166 ? 18.114 -8.420 -16.165 1.00 67.81 166 LYS A O 1
ATOM 1292 N N . ASP A 1 167 ? 17.673 -9.988 -17.757 1.00 69.88 167 ASP A N 1
ATOM 1293 C CA . ASP A 1 167 ? 17.240 -11.107 -16.911 1.00 69.88 167 ASP A CA 1
ATOM 1294 C C . ASP A 1 167 ? 18.063 -11.201 -15.616 1.00 69.88 167 ASP A C 1
ATOM 1296 O O . ASP A 1 167 ? 19.201 -11.679 -15.597 1.00 69.88 167 ASP A O 1
ATOM 1300 N N . GLY A 1 168 ? 17.492 -10.671 -14.539 1.00 74.25 168 GLY A N 1
ATOM 1301 C CA . GLY A 1 168 ? 18.036 -10.685 -13.192 1.00 74.25 168 GLY A CA 1
ATOM 1302 C C . GLY A 1 168 ? 17.055 -11.379 -12.258 1.00 74.25 168 GLY A C 1
ATOM 1303 O O . GLY A 1 168 ? 15.895 -11.581 -12.599 1.00 74.25 168 GLY A O 1
ATOM 1304 N N . ALA A 1 169 ? 17.528 -11.774 -11.079 1.00 87.50 169 ALA A N 1
ATOM 1305 C CA . ALA A 1 169 ? 16.626 -12.253 -10.043 1.00 87.50 169 ALA A CA 1
ATOM 1306 C C . ALA A 1 169 ? 15.806 -11.078 -9.485 1.00 87.50 169 ALA A C 1
ATOM 1308 O O . ALA A 1 169 ? 16.372 -10.032 -9.142 1.00 87.50 169 ALA A O 1
ATOM 1309 N N . GLU A 1 170 ? 14.499 -11.287 -9.362 1.00 92.06 170 GLU A N 1
ATOM 1310 C CA . GLU A 1 170 ? 13.566 -10.356 -8.731 1.00 92.06 170 GLU A CA 1
ATOM 1311 C C . GLU A 1 170 ? 13.839 -10.285 -7.217 1.00 92.06 170 GLU A C 1
ATOM 1313 O O . GLU A 1 170 ? 14.066 -11.308 -6.562 1.00 92.06 170 GLU A O 1
ATOM 1318 N N . ASP A 1 171 ? 13.806 -9.088 -6.629 1.00 94.94 171 ASP A N 1
ATOM 1319 C CA . ASP A 1 171 ? 14.042 -8.866 -5.196 1.00 94.94 171 ASP A CA 1
ATOM 1320 C C . ASP A 1 171 ? 12.736 -8.911 -4.383 1.00 94.94 171 ASP A C 1
ATOM 1322 O O . ASP A 1 171 ? 12.360 -7.962 -3.689 1.00 94.94 171 ASP A O 1
ATOM 1326 N N . VAL A 1 172 ? 12.023 -10.039 -4.475 1.00 96.25 172 VAL A N 1
ATOM 1327 C CA . VAL A 1 172 ? 10.747 -10.265 -3.767 1.00 96.25 172 VAL A CA 1
ATOM 1328 C C . VAL A 1 172 ? 10.916 -10.075 -2.256 1.00 96.25 172 VAL A C 1
ATOM 1330 O O . VAL A 1 172 ? 10.109 -9.416 -1.596 1.00 96.25 172 VAL A O 1
ATOM 1333 N N . PHE A 1 173 ? 11.987 -10.639 -1.691 1.00 96.81 173 PHE A N 1
ATOM 1334 C CA . PHE A 1 173 ? 12.258 -10.549 -0.258 1.00 96.81 173 PHE A CA 1
ATOM 1335 C C . PHE A 1 173 ? 12.651 -9.139 0.174 1.00 96.81 173 PHE A C 1
ATOM 1337 O O . PHE A 1 173 ? 12.258 -8.731 1.263 1.00 96.81 173 PHE A O 1
ATOM 1344 N N . GLY A 1 174 ? 13.369 -8.381 -0.656 1.00 97.06 174 GLY A N 1
ATOM 1345 C CA . GLY A 1 174 ? 13.624 -6.964 -0.417 1.00 97.06 174 GLY A CA 1
ATOM 1346 C C . GLY A 1 174 ? 12.332 -6.156 -0.393 1.00 97.06 174 GLY A C 1
ATOM 1347 O O . GLY A 1 174 ? 12.140 -5.364 0.528 1.00 97.06 174 GLY A O 1
ATOM 1348 N N . GLY A 1 175 ? 11.411 -6.422 -1.326 1.00 97.69 175 GLY A N 1
ATOM 1349 C CA . GLY A 1 175 ? 10.068 -5.835 -1.336 1.00 97.69 175 GLY A CA 1
ATOM 1350 C C . GLY A 1 175 ? 9.290 -6.112 -0.051 1.00 97.69 175 GLY A C 1
ATOM 1351 O O . GLY A 1 175 ? 8.839 -5.188 0.623 1.00 97.69 175 GLY A O 1
ATOM 1352 N N . LEU A 1 176 ? 9.185 -7.381 0.350 1.00 98.19 176 LEU A N 1
ATOM 1353 C CA . LEU A 1 176 ? 8.500 -7.763 1.591 1.00 98.19 176 LEU A CA 1
ATOM 1354 C C . LEU A 1 176 ? 9.190 -7.197 2.838 1.00 98.19 176 LEU A C 1
ATOM 1356 O O . LEU A 1 176 ? 8.516 -6.730 3.755 1.00 98.19 176 LEU A O 1
ATOM 1360 N N . ASN A 1 177 ? 10.523 -7.203 2.876 1.00 98.31 177 ASN A N 1
ATOM 1361 C CA . ASN A 1 177 ? 11.285 -6.635 3.981 1.00 98.31 177 ASN A CA 1
ATOM 1362 C C . ASN A 1 177 ? 11.027 -5.131 4.122 1.00 98.31 177 ASN A C 1
ATOM 1364 O O . ASN A 1 177 ? 10.785 -4.667 5.235 1.00 98.31 177 ASN A O 1
ATOM 1368 N N . ALA A 1 178 ? 11.036 -4.386 3.016 1.00 98.19 178 ALA A N 1
ATOM 1369 C CA . ALA A 1 178 ? 10.732 -2.960 3.015 1.00 98.19 178 ALA A CA 1
ATOM 1370 C C . ALA A 1 178 ? 9.276 -2.700 3.423 1.00 98.19 178 ALA A C 1
ATOM 1372 O O . ALA A 1 178 ? 9.011 -1.859 4.280 1.00 98.19 178 ALA A O 1
ATOM 1373 N N . ALA A 1 179 ? 8.329 -3.485 2.898 1.00 98.25 179 ALA A N 1
ATOM 1374 C CA . ALA A 1 179 ? 6.925 -3.387 3.279 1.00 98.25 179 ALA A CA 1
ATOM 1375 C C . ALA A 1 179 ? 6.714 -3.590 4.788 1.00 98.25 179 ALA A C 1
ATOM 1377 O O . ALA A 1 179 ? 5.900 -2.894 5.384 1.00 98.25 179 ALA A O 1
ATOM 1378 N N . VAL A 1 180 ? 7.444 -4.513 5.421 1.00 97.81 180 VAL A N 1
ATOM 1379 C CA . VAL A 1 180 ? 7.322 -4.801 6.861 1.00 97.81 180 VAL A CA 1
ATOM 1380 C C . VAL A 1 180 ? 8.071 -3.788 7.729 1.00 97.81 180 VAL A C 1
ATOM 1382 O O . VAL A 1 180 ? 7.537 -3.370 8.755 1.00 97.81 180 VAL A O 1
ATOM 1385 N N . ASN A 1 181 ? 9.291 -3.405 7.345 1.00 97.94 181 ASN A N 1
ATOM 1386 C CA . ASN A 1 181 ? 10.217 -2.695 8.232 1.00 97.94 181 ASN A CA 1
ATOM 1387 C C . ASN A 1 181 ? 10.376 -1.198 7.930 1.00 97.94 181 ASN A C 1
ATOM 1389 O O . ASN A 1 181 ? 10.790 -0.457 8.817 1.00 97.94 181 ASN A O 1
ATOM 1393 N N . GLU A 1 182 ? 10.071 -0.745 6.712 1.00 97.50 182 GLU A N 1
ATOM 1394 C CA . 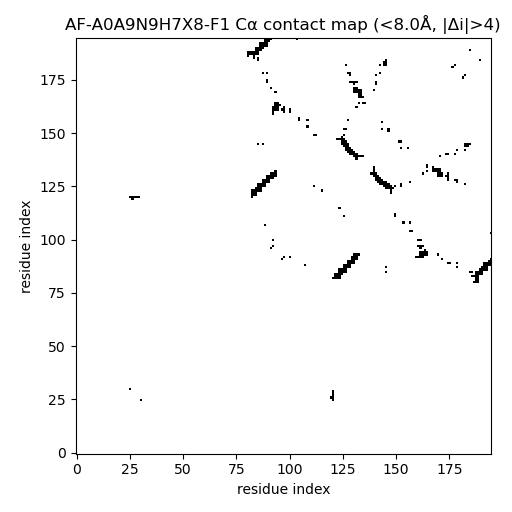GLU A 1 182 ? 10.270 0.654 6.295 1.00 97.50 182 GLU A CA 1
ATOM 1395 C C . GLU A 1 182 ? 8.964 1.458 6.246 1.00 97.50 182 GLU A C 1
ATOM 1397 O O . GLU A 1 182 ? 8.999 2.686 6.238 1.00 97.50 182 GLU A O 1
ATOM 1402 N N . MET A 1 183 ? 7.807 0.788 6.239 1.00 97.81 183 MET A N 1
ATOM 1403 C CA . MET A 1 183 ? 6.498 1.451 6.238 1.00 97.81 183 MET A CA 1
ATOM 1404 C C . MET A 1 183 ? 5.997 1.755 7.654 1.00 97.81 183 MET A C 1
ATOM 1406 O O . MET A 1 183 ? 6.222 0.992 8.597 1.00 97.81 183 MET A O 1
ATOM 1410 N N . SER A 1 184 ? 5.247 2.848 7.800 1.00 97.62 184 SER A N 1
ATOM 1411 C CA . SER A 1 184 ? 4.791 3.375 9.092 1.00 97.62 184 SER A CA 1
ATOM 1412 C C . SER A 1 184 ? 3.535 2.667 9.618 1.00 97.62 184 SER A C 1
ATOM 1414 O O . SER A 1 184 ? 2.474 3.275 9.776 1.00 97.62 184 SER A O 1
ATOM 1416 N N . TRP A 1 185 ? 3.632 1.365 9.896 1.00 97.50 185 TRP A N 1
ATOM 1417 C CA . TRP A 1 185 ? 2.513 0.571 10.414 1.00 97.50 185 TRP A CA 1
ATOM 1418 C C . TRP A 1 185 ? 1.997 1.080 11.766 1.00 97.50 185 TRP A C 1
ATOM 1420 O O . TRP A 1 185 ? 2.741 1.195 12.745 1.00 97.50 185 TRP A O 1
ATOM 1430 N N . ARG A 1 186 ? 0.683 1.269 11.881 1.00 95.19 186 ARG A N 1
ATOM 1431 C CA . ARG A 1 186 ? 0.003 1.551 13.149 1.00 95.19 186 ARG A CA 1
ATOM 1432 C C . ARG A 1 186 ? -0.212 0.278 13.954 1.00 95.19 186 ARG A C 1
ATOM 1434 O O . ARG A 1 186 ? -0.023 -0.846 13.489 1.00 95.19 186 ARG A O 1
ATOM 1441 N N . ASN A 1 187 ? -0.595 0.445 15.214 1.00 87.25 187 ASN A N 1
ATOM 1442 C CA . ASN A 1 187 ? -0.983 -0.669 16.069 1.00 87.25 187 ASN A CA 1
ATOM 1443 C C . ASN A 1 187 ? -2.465 -1.001 15.829 1.00 87.25 187 ASN A C 1
ATOM 1445 O O . ASN A 1 187 ? -3.326 -0.260 16.295 1.00 87.25 187 ASN A O 1
ATOM 1449 N N . GLY A 1 188 ? -2.750 -2.067 15.084 1.00 90.12 188 GLY A N 1
ATOM 1450 C CA . GLY A 1 188 ? -4.090 -2.454 14.640 1.00 90.12 188 GLY A CA 1
ATOM 1451 C C . GLY A 1 188 ? -4.033 -3.683 13.734 1.00 90.12 188 GLY A C 1
ATOM 1452 O O . GLY A 1 188 ? -3.097 -4.479 13.819 1.00 90.12 188 GLY A O 1
ATOM 1453 N N . THR A 1 189 ? -5.010 -3.822 12.844 1.00 94.00 189 THR A N 1
ATOM 1454 C CA . THR A 1 189 ? -5.030 -4.881 11.831 1.00 94.00 189 THR A CA 1
ATOM 1455 C C . THR A 1 189 ? -4.084 -4.517 10.686 1.00 94.00 189 THR A C 1
ATOM 1457 O O . THR A 1 189 ? -4.259 -3.491 10.032 1.00 94.00 189 THR A O 1
ATOM 1460 N N . ARG A 1 190 ? -3.083 -5.364 10.430 1.00 96.75 190 ARG A N 1
ATOM 1461 C CA . ARG A 1 190 ? -2.061 -5.159 9.394 1.00 96.75 190 ARG A CA 1
ATOM 1462 C C . ARG A 1 190 ? -2.186 -6.233 8.329 1.00 96.75 190 ARG A C 1
ATOM 1464 O O . ARG A 1 190 ? -2.159 -7.417 8.658 1.00 96.75 190 ARG A O 1
ATOM 1471 N N . ILE A 1 191 ? -2.328 -5.829 7.073 1.00 96.88 191 ILE A N 1
ATOM 1472 C CA . ILE A 1 191 ? -2.543 -6.746 5.954 1.00 96.88 191 ILE A CA 1
ATOM 1473 C C . ILE A 1 191 ? -1.556 -6.408 4.843 1.00 96.88 191 ILE A C 1
ATOM 1475 O O . ILE A 1 191 ? -1.463 -5.257 4.418 1.00 96.88 191 ILE A O 1
ATOM 1479 N N . ILE A 1 192 ? -0.853 -7.426 4.352 1.00 98.06 192 ILE A N 1
ATOM 1480 C CA . ILE A 1 192 ? -0.060 -7.352 3.127 1.00 98.06 192 ILE A CA 1
ATOM 1481 C C . ILE A 1 192 ? -0.757 -8.203 2.069 1.00 98.06 192 ILE A C 1
ATOM 1483 O O . ILE A 1 192 ? -1.034 -9.378 2.303 1.00 98.06 192 ILE A O 1
ATOM 1487 N N . LEU A 1 193 ? -1.023 -7.608 0.910 1.00 97.69 193 LEU A N 1
ATOM 1488 C CA . LEU A 1 193 ? -1.419 -8.324 -0.296 1.00 97.69 193 LEU A CA 1
ATOM 1489 C C . LEU A 1 193 ? -0.248 -8.278 -1.270 1.00 97.69 193 LEU A C 1
ATOM 1491 O O . LEU A 1 193 ? 0.079 -7.216 -1.796 1.00 97.69 193 LEU A O 1
ATOM 1495 N N . HIS A 1 194 ? 0.397 -9.424 -1.463 1.00 96.81 194 HIS A N 1
ATOM 1496 C CA . HIS A 1 194 ? 1.482 -9.591 -2.423 1.00 96.81 194 HIS A CA 1
ATOM 1497 C C . HIS A 1 194 ? 0.910 -10.044 -3.767 1.00 96.81 194 HIS A C 1
ATOM 1499 O O . HIS A 1 194 ? 0.095 -10.969 -3.806 1.00 96.81 194 HIS A O 1
ATOM 1505 N N . ILE A 1 195 ? 1.283 -9.330 -4.828 1.00 92.56 195 ILE A N 1
ATOM 1506 C CA . ILE A 1 195 ? 0.772 -9.441 -6.196 1.00 92.56 195 ILE A CA 1
ATOM 1507 C C . ILE A 1 195 ? 1.949 -9.580 -7.158 1.00 92.56 195 ILE A C 1
ATOM 1509 O O . ILE A 1 195 ? 2.933 -8.811 -7.015 1.00 92.56 195 ILE A O 1
#